Protein AF-A0AA47MKC4-F1 (afdb_monomer_lite)

pLDDT: mean 71.16, std 22.84, range [37.41, 98.5]

Sequence (228 aa):
MADSSEKDEVTQVTEEVEEVTEEEMVTEGPEKNVVTSSVQSTGTEMENAKQASKLKKARTAKLSQLTKRKNVMIQLMEDVSGFHEVRDNLHTYKDLLERFKDIHRNYQELLTEEERKQDDSEWFEPKINEINTFLSSVSTWISGASRAGKPQEEEEISPKDSASQADPLTEFPRTGASAGGATFLCAARLNRAPSASPVLFFLSFFWYFVVVACRSVNMRGRAAGVGQ

Secondary structure (DSSP, 8-state):
------------------------------------STTTHHHHHHHHHHHHHHHHHHHHHHHHHHHHHHHHHHHHTTSGGGHHHHHHHHHHHHHHHHHHHHHHHHHHTTS-HHHHHHHIIIIIHHHHHHHHHHHHHHHHHHHHHHHHTS--------------------------------------------------SSSHHHHHHHHHHHHHSSSS--------

Radius of gyration: 38.62 Å; chains: 1; bounding box: 95×76×121 Å

Structure (mmCIF, N/CA/C/O backbone):
data_AF-A0AA47MKC4-F1
#
_entry.id   AF-A0AA47MKC4-F1
#
loop_
_atom_site.group_PDB
_atom_site.id
_atom_site.type_symbol
_atom_site.label_atom_id
_atom_site.label_alt_id
_atom_site.label_comp_id
_atom_site.label_asym_id
_atom_site.label_entity_id
_atom_site.label_seq_id
_atom_site.pdbx_PDB_ins_code
_atom_site.Cartn_x
_atom_site.Cartn_y
_atom_site.Cartn_z
_atom_site.occupancy
_atom_site.B_iso_or_equiv
_atom_site.auth_seq_id
_atom_site.auth_comp_id
_atom_site.auth_asym_id
_atom_site.auth_atom_id
_atom_site.pdbx_PDB_model_num
ATOM 1 N N . MET A 1 1 ? -7.716 58.612 -17.792 1.00 38.59 1 MET A N 1
ATOM 2 C CA . MET A 1 1 ? -9.029 57.977 -18.036 1.00 38.59 1 MET A CA 1
ATOM 3 C C . MET A 1 1 ? -9.039 56.747 -17.147 1.00 38.59 1 MET A C 1
ATOM 5 O O . MET A 1 1 ? -8.302 55.826 -17.449 1.00 38.59 1 MET A O 1
ATOM 9 N N . ALA A 1 2 ? -9.398 56.953 -15.878 1.00 45.28 2 ALA A N 1
ATOM 10 C CA . ALA A 1 2 ? -10.719 56.645 -15.301 1.00 45.28 2 ALA A CA 1
ATOM 11 C C . ALA A 1 2 ? -10.770 55.157 -14.903 1.00 45.28 2 ALA A C 1
ATOM 13 O O . ALA A 1 2 ? -10.347 54.328 -15.693 1.00 45.28 2 ALA A O 1
ATOM 14 N N . ASP A 1 3 ? -11.260 54.715 -13.755 1.00 45.69 3 ASP A N 1
ATOM 15 C CA . ASP A 1 3 ? -11.829 55.316 -12.545 1.00 45.69 3 ASP A CA 1
ATOM 16 C C . ASP A 1 3 ? -12.264 54.105 -11.685 1.00 45.69 3 ASP A C 1
ATOM 18 O O . ASP A 1 3 ? -12.737 53.138 -12.278 1.00 45.69 3 ASP A O 1
ATOM 22 N N . SER A 1 4 ? -12.154 54.198 -10.349 1.00 55.53 4 SER A N 1
ATOM 23 C CA . SER A 1 4 ? -13.022 53.517 -9.356 1.00 55.53 4 SER A CA 1
ATOM 24 C C . SER A 1 4 ? -13.054 51.969 -9.310 1.00 55.53 4 SER A C 1
ATOM 26 O O . SER A 1 4 ? -12.795 51.285 -10.286 1.00 55.53 4 SER A O 1
ATOM 28 N N . SER A 1 5 ? -13.407 51.254 -8.240 1.00 57.50 5 SER A N 1
ATOM 29 C CA . SER A 1 5 ? -13.836 51.479 -6.847 1.00 57.50 5 SER A CA 1
ATOM 30 C C . SER A 1 5 ? -14.038 50.037 -6.311 1.00 57.50 5 SER A C 1
ATOM 32 O O . SER A 1 5 ? -14.536 49.180 -7.038 1.00 57.50 5 SER A O 1
ATOM 34 N N . GLU A 1 6 ? -13.360 49.617 -5.241 1.00 59.91 6 GLU A N 1
ATOM 35 C CA . GLU A 1 6 ? -13.907 49.501 -3.875 1.00 59.91 6 GLU A CA 1
ATOM 36 C C . GLU A 1 6 ? -15.276 48.810 -3.796 1.00 59.91 6 GLU A C 1
ATOM 38 O O . GLU A 1 6 ? -16.261 49.409 -4.208 1.00 59.91 6 GLU A O 1
ATOM 43 N N . LYS A 1 7 ? -15.330 47.595 -3.216 1.00 57.56 7 LYS A N 1
ATOM 44 C CA . LYS A 1 7 ? -16.413 47.135 -2.323 1.00 57.56 7 LYS A CA 1
ATOM 45 C C . LYS A 1 7 ? -15.905 46.045 -1.379 1.00 57.56 7 LYS A C 1
ATOM 47 O O . LYS A 1 7 ? -15.678 44.907 -1.786 1.00 57.56 7 LYS A O 1
ATOM 52 N N . ASP A 1 8 ? -15.760 46.438 -0.122 1.00 54.53 8 ASP A N 1
ATOM 53 C CA . ASP A 1 8 ? -15.853 45.579 1.050 1.00 54.53 8 ASP A CA 1
ATOM 54 C C . ASP A 1 8 ? -17.263 44.975 1.158 1.00 54.53 8 ASP A C 1
ATOM 56 O O . ASP A 1 8 ? -18.251 45.667 0.912 1.00 54.53 8 ASP A O 1
ATOM 60 N N . GLU A 1 9 ? -17.373 43.726 1.613 1.00 63.47 9 GLU A N 1
ATOM 61 C CA . GLU A 1 9 ? -18.563 43.291 2.347 1.00 63.47 9 GLU A CA 1
ATOM 62 C C . GLU A 1 9 ? -18.157 42.348 3.482 1.00 63.47 9 GLU A C 1
ATOM 64 O O . GLU A 1 9 ? -17.839 41.173 3.308 1.00 63.47 9 GLU A O 1
ATOM 69 N N . VAL A 1 10 ? -18.128 42.946 4.670 1.00 47.81 10 VAL A N 1
ATOM 70 C CA . VAL A 1 10 ? -18.168 42.293 5.971 1.00 47.81 10 VAL A CA 1
ATOM 71 C C . VAL A 1 10 ? -19.604 41.838 6.207 1.00 47.81 10 VAL A C 1
ATOM 73 O O . VAL A 1 10 ? -20.520 42.655 6.163 1.00 47.81 10 VAL A O 1
ATOM 76 N N . THR A 1 11 ? -19.804 40.572 6.562 1.00 53.38 11 THR A N 1
ATOM 77 C CA . THR A 1 11 ? -21.024 40.154 7.261 1.00 53.38 11 THR A CA 1
ATOM 78 C C . THR A 1 11 ? -20.625 39.470 8.560 1.00 53.38 11 THR A C 1
ATOM 80 O O . THR A 1 11 ? -20.263 38.297 8.598 1.00 53.38 11 THR A O 1
ATOM 83 N N . GLN A 1 12 ? -20.652 40.260 9.631 1.00 43.88 12 GLN A N 1
ATOM 84 C CA . GLN A 1 12 ? -20.826 39.773 10.992 1.00 43.88 12 GLN A CA 1
ATOM 85 C C . GLN A 1 12 ? -22.319 39.502 11.201 1.00 43.88 12 GLN A C 1
ATOM 87 O O . GLN A 1 12 ? -23.144 40.342 10.847 1.00 43.88 12 GLN A O 1
ATOM 92 N N . VAL A 1 13 ? -22.655 38.365 11.808 1.00 56.09 13 VAL A N 1
ATOM 93 C CA . VAL A 1 13 ? -23.937 38.175 12.495 1.00 56.09 13 VAL A CA 1
ATOM 94 C C . VAL A 1 13 ? -23.624 37.706 13.912 1.00 56.09 13 VAL A C 1
ATOM 96 O O . VAL A 1 13 ? -23.183 36.580 14.137 1.00 56.09 13 VAL A O 1
ATOM 99 N N . THR A 1 14 ? -23.784 38.653 14.828 1.00 47.50 14 THR A N 1
ATOM 100 C CA . THR A 1 14 ? -24.019 38.534 16.273 1.00 47.50 14 THR A CA 1
ATOM 101 C C . THR A 1 14 ? -25.390 37.884 16.509 1.00 47.50 14 THR A C 1
ATOM 103 O O . THR A 1 14 ? -26.320 38.150 15.757 1.00 47.50 14 THR A O 1
ATOM 106 N N . GLU A 1 15 ? -25.476 36.881 17.386 1.00 52.28 15 GLU A N 1
ATOM 107 C CA . GLU A 1 15 ? -25.983 36.985 18.772 1.00 52.28 15 GLU A CA 1
ATOM 108 C C . GLU A 1 15 ? -27.462 36.578 18.836 1.00 52.28 15 GLU A C 1
ATOM 110 O O . GLU A 1 15 ? -28.286 37.173 18.160 1.00 52.28 15 GLU A O 1
ATOM 115 N N . GLU A 1 16 ? -27.782 35.542 19.618 1.00 57.94 16 GLU A N 1
ATOM 116 C CA . GLU A 1 16 ? -28.870 35.618 20.596 1.00 57.94 16 GLU A CA 1
ATOM 117 C C . GLU A 1 16 ? -28.786 34.465 21.605 1.00 57.94 16 GLU A C 1
ATOM 119 O O . GLU A 1 16 ? -28.595 33.291 21.282 1.00 57.94 16 GLU A O 1
ATOM 124 N N . VAL A 1 17 ? -28.848 34.900 22.856 1.00 51.62 17 VAL A N 1
ATOM 125 C CA . VAL A 1 17 ? -28.927 34.168 24.111 1.00 51.62 17 VAL A CA 1
ATOM 126 C C . VAL A 1 17 ? -30.381 33.753 24.310 1.00 51.62 17 VAL A C 1
ATOM 128 O O . VAL A 1 17 ? -31.261 34.596 24.173 1.00 51.62 17 VAL A O 1
ATOM 131 N N . GLU A 1 18 ? -30.641 32.517 24.737 1.00 60.41 18 GLU A N 1
ATOM 132 C CA . GLU A 1 18 ? -31.832 32.264 25.548 1.00 60.41 18 GLU A CA 1
ATOM 133 C C . GLU A 1 18 ? -31.495 31.313 26.699 1.00 60.41 18 GLU A C 1
ATOM 135 O O . GLU A 1 18 ? -31.171 30.135 26.537 1.00 60.41 18 GLU A O 1
ATOM 140 N N . GLU A 1 19 ? -31.503 31.925 27.875 1.00 46.75 19 GLU A N 1
ATOM 141 C CA . GLU A 1 19 ? -31.470 31.366 29.212 1.00 46.75 19 GLU A CA 1
ATOM 142 C C . GLU A 1 19 ? -32.926 31.139 29.637 1.00 46.75 19 GLU A C 1
ATOM 144 O O . GLU A 1 19 ? -33.720 32.077 29.604 1.00 46.75 19 GLU A O 1
ATOM 149 N N . VAL A 1 20 ? -33.283 29.918 30.048 1.00 54.41 20 VAL A N 1
ATOM 150 C CA . VAL A 1 20 ? -34.511 29.666 30.816 1.00 54.41 20 VAL A CA 1
ATOM 151 C C . VAL A 1 20 ? -34.193 28.725 31.975 1.00 54.41 20 VAL A C 1
ATOM 153 O O . VAL A 1 20 ? -33.630 27.643 31.803 1.00 54.41 20 VAL A O 1
ATOM 156 N N . THR A 1 21 ? -34.552 29.209 33.155 1.00 49.56 21 THR A N 1
ATOM 157 C CA . THR A 1 21 ? -34.359 28.692 34.507 1.00 49.56 21 THR A CA 1
ATOM 158 C C . THR A 1 21 ? -35.539 27.842 35.024 1.00 49.56 21 THR A C 1
ATOM 160 O O . THR A 1 21 ? -36.668 28.000 34.571 1.00 49.56 21 THR A O 1
ATOM 163 N N . GLU A 1 22 ? -35.220 27.007 36.034 1.00 48.28 22 GLU A N 1
ATOM 164 C CA . GLU A 1 22 ? -36.019 26.587 37.223 1.00 48.28 22 GLU A CA 1
ATOM 165 C C . GLU A 1 22 ? -37.176 25.559 37.076 1.00 48.28 22 GLU A C 1
ATOM 167 O O . GLU A 1 22 ? -38.060 25.682 36.240 1.00 48.28 22 GLU A O 1
ATOM 172 N N . GLU A 1 23 ? -37.076 24.382 37.722 1.00 48.16 23 GLU A N 1
ATOM 173 C CA . GLU A 1 23 ? -37.535 23.960 39.085 1.00 48.16 23 GLU A CA 1
ATOM 174 C C . GLU A 1 23 ? -38.713 22.958 38.986 1.00 48.16 23 GLU A C 1
ATOM 176 O O . GLU A 1 23 ? -39.735 23.214 38.364 1.00 48.16 23 GLU A O 1
ATOM 181 N N . GLU A 1 24 ? -38.469 21.675 39.269 1.00 50.94 24 GLU A N 1
ATOM 182 C CA . GLU A 1 24 ? -38.739 20.939 40.525 1.00 50.94 24 GLU A CA 1
ATOM 183 C C . GLU A 1 24 ? -40.143 20.292 40.572 1.00 50.94 24 GLU A C 1
ATOM 185 O O . GLU A 1 24 ? -41.156 20.975 40.656 1.00 50.94 24 GLU A O 1
ATOM 190 N N . MET A 1 25 ? -40.208 18.950 40.599 1.00 45.53 25 MET A N 1
ATOM 191 C CA . MET A 1 25 ? -41.098 18.238 41.532 1.00 45.53 25 MET A CA 1
ATOM 192 C C . MET A 1 25 ? -40.735 16.749 41.657 1.00 45.53 25 MET A C 1
ATOM 194 O O . MET A 1 25 ? -40.751 15.981 40.696 1.00 45.53 25 MET A O 1
ATOM 198 N N . VAL A 1 26 ? -40.426 16.364 42.893 1.00 50.31 26 VAL A N 1
ATOM 199 C CA . VAL A 1 26 ? -40.198 15.010 43.411 1.00 50.31 26 VAL A CA 1
ATOM 200 C C . VAL A 1 26 ? -41.482 14.174 43.380 1.00 50.31 26 VAL A C 1
ATOM 202 O O . VAL A 1 26 ? -42.522 14.652 43.820 1.00 50.31 26 VAL A O 1
ATOM 205 N N . THR A 1 27 ? -41.390 12.888 43.018 1.00 53.69 27 THR A N 1
ATOM 206 C CA . THR A 1 27 ? -42.163 11.830 43.702 1.00 53.69 27 THR A CA 1
ATOM 207 C C . THR A 1 27 ? -41.309 10.568 43.859 1.00 53.69 27 THR A C 1
ATOM 209 O O . THR A 1 27 ? -40.882 9.952 42.886 1.00 53.69 27 THR A O 1
ATOM 212 N N . GLU A 1 28 ? -41.030 10.204 45.112 1.00 49.34 28 GLU A N 1
ATOM 213 C CA . GLU A 1 28 ? -40.501 8.896 45.496 1.00 49.34 28 GLU A CA 1
ATOM 214 C C . GLU A 1 28 ? -41.617 7.840 45.474 1.00 49.34 28 GLU A C 1
ATOM 216 O O . GLU A 1 28 ? -42.741 8.101 45.904 1.00 49.34 28 GLU A O 1
ATOM 221 N N . GLY A 1 29 ? -41.294 6.616 45.054 1.00 40.06 29 GLY A N 1
ATOM 222 C CA . GLY A 1 29 ? -42.130 5.442 45.308 1.00 40.06 29 GLY A CA 1
ATOM 223 C C . GLY A 1 29 ? -41.660 4.202 44.540 1.00 40.06 29 GLY A C 1
ATOM 224 O O . GLY A 1 29 ? -41.239 4.336 43.396 1.00 40.06 29 GLY A O 1
ATOM 225 N N . PRO A 1 30 ? -41.645 3.003 45.149 1.00 56.44 30 PRO A N 1
ATOM 226 C CA . PRO A 1 30 ? -40.471 2.150 45.050 1.00 56.44 30 PRO A CA 1
ATOM 227 C C . PRO A 1 30 ? -40.634 0.931 44.132 1.00 56.44 30 PRO A C 1
ATOM 229 O O . PRO A 1 30 ? -41.728 0.453 43.841 1.00 56.44 30 PRO A O 1
ATOM 232 N N . GLU A 1 31 ? -39.468 0.327 43.899 1.00 47.31 31 GLU A N 1
ATOM 233 C CA . GLU A 1 31 ? -39.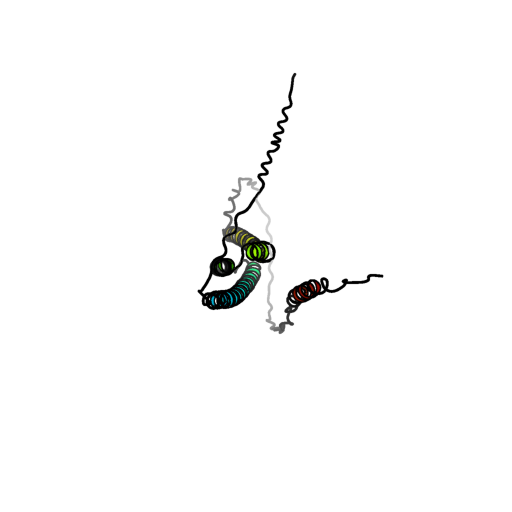239 -1.115 43.971 1.00 47.31 31 GLU A CA 1
ATOM 234 C C . GLU A 1 31 ? -39.194 -1.919 42.650 1.00 47.31 31 GLU A C 1
ATOM 236 O O . GLU A 1 31 ? -40.135 -1.978 41.865 1.00 47.31 31 GLU A O 1
ATOM 241 N N . LYS A 1 32 ? -38.088 -2.685 42.559 1.00 51.25 32 LYS A N 1
ATOM 242 C CA . LYS A 1 32 ? -37.834 -3.951 41.835 1.00 51.25 32 LYS A CA 1
ATOM 243 C C . LYS A 1 32 ? -37.778 -3.936 40.296 1.00 51.25 32 LYS A C 1
ATOM 245 O O . LYS A 1 32 ? -38.704 -4.370 39.624 1.00 51.25 32 LYS A O 1
ATOM 250 N N . ASN A 1 33 ? -36.570 -3.707 39.761 1.00 47.88 33 ASN A N 1
ATOM 251 C CA . ASN A 1 33 ? -35.928 -4.764 38.963 1.00 47.88 33 ASN A CA 1
ATOM 252 C C . ASN A 1 33 ? -34.391 -4.666 38.972 1.00 47.88 33 ASN A C 1
ATOM 254 O O . ASN A 1 33 ? -33.776 -3.799 38.356 1.00 47.88 33 ASN A O 1
ATOM 258 N N . VAL A 1 34 ? -33.789 -5.580 39.726 1.00 48.38 34 VAL A N 1
ATOM 259 C CA . VAL A 1 34 ? -32.354 -5.834 39.845 1.00 48.38 34 VAL A CA 1
ATOM 260 C C . VAL A 1 34 ? -31.953 -6.766 38.701 1.00 48.38 34 VAL A C 1
ATOM 262 O O . VAL A 1 34 ? -32.512 -7.850 38.606 1.00 48.38 34 VAL A O 1
ATOM 265 N N . VAL A 1 35 ? -30.941 -6.357 37.918 1.00 51.41 35 VAL A N 1
ATOM 266 C CA . VAL A 1 35 ? -30.025 -7.212 37.123 1.00 51.41 35 VAL A CA 1
ATOM 267 C C . VAL A 1 35 ? -30.726 -7.946 35.961 1.00 51.41 35 VAL A C 1
ATOM 269 O O . VAL A 1 35 ? -31.570 -8.807 36.142 1.00 51.41 35 VAL A O 1
ATOM 272 N N . THR A 1 36 ? -30.429 -7.682 34.686 1.00 47.81 36 THR A N 1
ATOM 273 C CA . THR A 1 36 ? -29.213 -8.167 34.014 1.00 47.81 36 THR A CA 1
ATOM 274 C C . THR A 1 36 ? -29.106 -7.518 32.614 1.00 47.81 36 THR A C 1
ATOM 276 O O . THR A 1 36 ? -29.762 -7.965 31.682 1.00 47.81 36 THR A O 1
ATOM 279 N N . SER A 1 37 ? -28.293 -6.476 32.413 1.00 49.41 37 SER A N 1
ATOM 280 C CA . SER A 1 37 ? -27.872 -6.051 31.050 1.00 49.41 37 SER A CA 1
ATOM 281 C C . SER A 1 37 ? -26.360 -5.819 30.917 1.00 49.41 37 SER A C 1
ATOM 283 O O . SER A 1 37 ? -25.836 -5.672 29.818 1.00 49.41 37 SER A O 1
ATOM 285 N N . SER A 1 38 ? -25.627 -5.886 32.030 1.00 49.44 38 SER A N 1
ATOM 286 C CA . SER A 1 38 ? -24.207 -5.514 32.118 1.00 49.44 38 SER A CA 1
ATOM 287 C C . SER A 1 38 ? -23.224 -6.563 31.550 1.00 49.44 38 SER A C 1
ATOM 289 O O . SER A 1 38 ? -22.034 -6.302 31.422 1.00 49.44 38 SER A O 1
ATOM 291 N N . VAL A 1 39 ? -23.692 -7.758 31.160 1.00 51.31 39 VAL A N 1
ATOM 292 C CA . VAL A 1 39 ? -22.802 -8.875 30.758 1.00 51.31 39 VAL A CA 1
ATOM 293 C C . VAL A 1 39 ? -22.634 -9.013 29.233 1.00 51.31 39 VAL A C 1
ATOM 295 O O . VAL A 1 39 ? -21.692 -9.657 28.784 1.00 51.31 39 VAL A O 1
ATOM 298 N N . GLN A 1 40 ? -23.481 -8.381 28.410 1.00 49.19 40 GLN A N 1
ATOM 299 C CA . GLN A 1 40 ? -23.384 -8.494 26.941 1.00 49.19 40 GLN A CA 1
ATOM 300 C C . GLN A 1 40 ? -22.502 -7.419 26.277 1.00 49.19 40 GLN A C 1
ATOM 302 O O . GLN A 1 40 ? -21.905 -7.705 25.243 1.00 49.19 40 GLN A O 1
ATOM 307 N N . SER A 1 41 ? -22.347 -6.231 26.876 1.00 54.78 41 SER A N 1
ATOM 308 C CA . SER A 1 41 ? -21.594 -5.113 26.269 1.00 54.78 41 SER A CA 1
ATOM 309 C C . SER A 1 41 ? -20.076 -5.341 26.223 1.00 54.78 41 SER A C 1
ATOM 311 O O . SER A 1 41 ? -19.397 -4.917 25.293 1.00 54.78 41 SER A O 1
ATOM 313 N N . THR A 1 42 ? -19.517 -6.055 27.203 1.00 58.72 42 THR A N 1
ATOM 314 C CA . THR A 1 42 ? -18.058 -6.246 27.317 1.00 58.72 42 THR A CA 1
ATOM 315 C C . THR A 1 42 ? -17.524 -7.346 26.395 1.00 58.72 42 THR A C 1
ATOM 317 O O . THR A 1 42 ? -16.358 -7.323 25.993 1.00 58.72 42 THR A O 1
ATOM 320 N N . GLY A 1 43 ? -18.375 -8.308 26.017 1.00 66.88 43 GLY A N 1
ATOM 321 C CA . GLY A 1 43 ? -18.009 -9.393 25.104 1.00 66.88 43 GLY A CA 1
ATOM 322 C C . GLY A 1 43 ? -17.768 -8.906 23.675 1.00 66.88 43 GLY A C 1
ATOM 323 O O . GLY A 1 43 ? -16.829 -9.359 23.020 1.00 66.88 43 GLY A O 1
ATOM 324 N N . THR A 1 44 ? -18.574 -7.949 23.213 1.00 80.44 44 THR A N 1
ATOM 325 C CA . THR A 1 44 ? -18.480 -7.372 21.865 1.00 80.44 44 THR A CA 1
ATOM 326 C C . THR A 1 44 ? -17.282 -6.441 21.722 1.00 80.44 44 THR A C 1
ATOM 328 O O . THR A 1 44 ? -16.556 -6.529 20.737 1.00 80.44 44 THR A O 1
ATOM 331 N N . GLU A 1 45 ? -17.003 -5.608 22.725 1.00 85.38 45 GLU A N 1
ATOM 332 C CA . GLU A 1 45 ? -15.854 -4.692 22.706 1.00 85.38 45 GLU A CA 1
ATOM 333 C C . GLU A 1 45 ? -14.517 -5.442 22.690 1.00 85.38 45 GLU A C 1
ATOM 335 O O . GLU A 1 45 ? -13.630 -5.133 21.891 1.00 85.38 45 GLU A O 1
ATOM 340 N N . MET A 1 46 ? -14.378 -6.480 23.522 1.00 88.50 46 MET A N 1
ATOM 341 C CA . MET A 1 46 ? -13.159 -7.288 23.546 1.00 88.50 46 MET A CA 1
ATOM 342 C C . MET A 1 46 ? -12.939 -8.034 22.220 1.00 88.50 46 MET A C 1
ATOM 344 O O . MET A 1 46 ? -11.792 -8.181 21.786 1.00 88.50 46 MET A O 1
ATOM 348 N N . GLU A 1 47 ? -13.999 -8.519 21.568 1.00 92.56 47 GLU A N 1
ATOM 349 C CA . GLU A 1 47 ? -13.869 -9.176 20.263 1.00 92.56 47 GLU A CA 1
ATOM 350 C C . GLU A 1 47 ? -13.534 -8.174 19.151 1.00 92.56 47 GLU A C 1
ATOM 352 O O . GLU A 1 47 ? -12.618 -8.430 18.364 1.00 92.56 47 GLU A O 1
ATOM 357 N N . ASN A 1 48 ? -14.160 -6.994 19.152 1.00 91.56 48 ASN A N 1
ATOM 358 C CA . ASN A 1 48 ? -13.843 -5.913 18.217 1.00 91.56 48 ASN A CA 1
ATOM 359 C C . ASN A 1 48 ? -12.376 -5.480 18.340 1.00 91.56 48 ASN A C 1
ATOM 361 O O . ASN A 1 48 ? -11.672 -5.393 17.335 1.00 91.56 48 ASN A O 1
ATOM 365 N N . ALA A 1 49 ? -11.861 -5.324 19.563 1.00 93.00 49 ALA A N 1
ATOM 366 C CA . ALA A 1 49 ? -10.456 -4.996 19.800 1.00 93.00 49 ALA A CA 1
ATOM 367 C C . ALA A 1 49 ? -9.499 -6.087 19.277 1.00 93.00 49 ALA A C 1
ATOM 369 O O . ALA A 1 49 ? -8.457 -5.797 18.673 1.00 93.00 49 ALA A O 1
ATOM 370 N N . LYS A 1 50 ? -9.850 -7.370 19.453 1.00 95.38 50 LYS A N 1
ATOM 371 C CA . LYS A 1 50 ? -9.079 -8.490 18.883 1.00 95.38 50 LYS A CA 1
ATOM 372 C C . LYS A 1 50 ? -9.108 -8.465 17.358 1.00 95.38 50 LYS A C 1
ATOM 374 O O . LYS A 1 50 ? -8.067 -8.686 16.732 1.00 95.38 50 LYS A O 1
ATOM 379 N N . GLN A 1 51 ? -10.266 -8.209 16.755 1.00 96.62 51 GLN A N 1
ATOM 380 C CA . GLN A 1 51 ? -10.415 -8.117 15.306 1.00 96.62 51 GLN A CA 1
ATOM 381 C C . GLN A 1 51 ? -9.632 -6.927 14.738 1.00 96.62 51 GLN A C 1
ATOM 383 O O . GLN A 1 51 ? -8.871 -7.110 13.785 1.00 96.62 51 GLN A O 1
ATOM 388 N N . ALA A 1 52 ? -9.697 -5.759 15.378 1.00 96.19 52 ALA A N 1
ATOM 389 C CA . ALA A 1 52 ? -8.911 -4.582 15.021 1.00 96.19 52 ALA A CA 1
ATOM 390 C C . ALA A 1 52 ? -7.403 -4.879 15.074 1.00 96.19 52 ALA A C 1
ATOM 392 O O . ALA A 1 52 ? -6.672 -4.588 14.127 1.00 96.19 52 ALA A O 1
ATOM 393 N N . SER A 1 53 ? -6.927 -5.566 16.120 1.00 96.88 53 SER A N 1
ATOM 394 C CA . SER A 1 53 ? -5.525 -6.001 16.218 1.00 96.88 53 SER A CA 1
ATOM 395 C C . SER A 1 53 ? -5.116 -6.943 15.075 1.00 96.88 53 SER A C 1
ATOM 397 O O . SER A 1 53 ? -4.038 -6.788 14.489 1.00 96.88 53 SER A O 1
ATOM 399 N N . LYS A 1 54 ? -5.973 -7.910 14.717 1.00 98.12 54 LYS A N 1
ATOM 400 C CA . LYS A 1 54 ? -5.738 -8.825 13.585 1.00 98.12 54 LYS A CA 1
ATOM 401 C C . LYS A 1 54 ? -5.661 -8.058 12.261 1.00 98.12 54 LYS A C 1
ATOM 403 O O . LYS A 1 54 ? -4.711 -8.264 11.503 1.00 98.12 54 LYS A O 1
ATOM 408 N N . LEU A 1 55 ? -6.604 -7.151 12.004 1.00 98.00 55 LEU A N 1
ATOM 409 C CA . LEU A 1 55 ? -6.637 -6.341 10.784 1.00 98.00 55 LEU A CA 1
ATOM 410 C C . LEU A 1 55 ? -5.439 -5.394 10.696 1.00 98.00 55 LEU A C 1
ATOM 412 O O . LEU A 1 55 ? -4.801 -5.327 9.648 1.00 98.00 55 LEU A O 1
ATOM 416 N N . LYS A 1 56 ? -5.032 -4.763 11.802 1.00 97.44 56 LYS A N 1
ATOM 417 C CA . LYS A 1 56 ? -3.818 -3.933 11.860 1.00 97.44 56 LYS A CA 1
ATOM 418 C C . LYS A 1 56 ? -2.564 -4.724 11.483 1.00 97.44 56 LYS A C 1
ATOM 420 O O . LYS A 1 56 ? -1.741 -4.254 10.697 1.00 97.44 56 LYS A O 1
ATOM 425 N N . LYS A 1 57 ? -2.422 -5.955 11.988 1.00 98.31 57 LYS A N 1
ATOM 426 C CA . LYS A 1 57 ? -1.315 -6.853 11.608 1.00 98.31 57 LYS A CA 1
ATOM 427 C C . LYS A 1 57 ? -1.376 -7.225 10.127 1.00 98.31 57 LYS A C 1
ATOM 429 O O . LYS A 1 57 ? -0.354 -7.155 9.444 1.00 98.31 57 LYS A O 1
ATOM 434 N N . ALA A 1 58 ? -2.557 -7.579 9.620 1.00 98.31 58 ALA A N 1
ATOM 435 C CA . ALA A 1 58 ? -2.758 -7.907 8.210 1.00 98.31 58 ALA A CA 1
ATOM 436 C C . ALA A 1 58 ? -2.431 -6.716 7.291 1.00 98.31 58 ALA A C 1
ATOM 438 O O . ALA A 1 58 ? -1.755 -6.893 6.275 1.00 98.31 58 ALA A O 1
ATOM 439 N N . ARG A 1 59 ? -2.828 -5.501 7.686 1.00 98.31 59 ARG A N 1
ATOM 440 C CA . ARG A 1 59 ? -2.533 -4.237 7.001 1.00 98.31 59 ARG A CA 1
ATOM 441 C C . ARG A 1 59 ? -1.030 -4.020 6.877 1.00 98.31 59 ARG A C 1
ATOM 443 O O . ARG A 1 59 ? -0.521 -3.838 5.773 1.00 98.31 59 ARG A O 1
ATOM 450 N N . THR A 1 60 ? -0.302 -4.120 7.986 1.00 97.94 60 THR A N 1
ATOM 451 C CA . THR A 1 60 ? 1.163 -3.979 8.005 1.00 97.94 60 THR A CA 1
ATOM 452 C C . THR A 1 60 ? 1.857 -5.070 7.187 1.00 97.94 60 THR A C 1
ATOM 454 O O . THR A 1 60 ? 2.803 -4.792 6.448 1.00 97.94 60 THR A O 1
ATOM 457 N N . ALA A 1 61 ? 1.372 -6.313 7.249 1.00 98.31 61 ALA A N 1
ATOM 458 C CA . ALA A 1 61 ? 1.898 -7.399 6.426 1.00 98.31 61 ALA A CA 1
ATOM 459 C C . ALA A 1 61 ? 1.687 -7.130 4.926 1.00 98.31 61 ALA A C 1
ATOM 461 O O . ALA A 1 61 ? 2.587 -7.368 4.119 1.00 98.31 61 ALA A O 1
ATOM 462 N N . LYS A 1 62 ? 0.523 -6.592 4.546 1.00 98.06 62 LYS A N 1
ATOM 463 C CA . LYS A 1 62 ? 0.225 -6.216 3.162 1.00 98.06 62 LYS A CA 1
ATOM 464 C C . LYS A 1 62 ? 1.097 -5.049 2.692 1.00 98.06 62 LYS A C 1
ATOM 466 O O . LYS A 1 62 ? 1.651 -5.122 1.598 1.00 98.06 62 LYS A O 1
ATOM 471 N N . LEU A 1 63 ? 1.318 -4.048 3.543 1.00 98.19 63 LEU A N 1
ATOM 472 C CA . LEU A 1 63 ? 2.267 -2.966 3.276 1.00 98.19 63 LEU A CA 1
ATOM 473 C C . LEU A 1 63 ? 3.687 -3.502 3.033 1.00 98.19 63 LEU A C 1
ATOM 475 O O . LEU A 1 63 ? 4.350 -3.082 2.092 1.00 98.19 63 LEU A O 1
ATOM 479 N N . SER A 1 64 ? 4.141 -4.493 3.807 1.00 98.25 64 SER A N 1
ATOM 480 C CA . SER A 1 64 ? 5.435 -5.147 3.561 1.00 98.25 64 SER A CA 1
ATOM 481 C C . SER A 1 64 ? 5.503 -5.815 2.179 1.00 98.25 64 SER A C 1
ATOM 483 O O . SER A 1 64 ? 6.530 -5.730 1.504 1.00 98.25 64 SER A O 1
ATOM 485 N N . GLN A 1 65 ? 4.415 -6.451 1.726 1.00 98.31 65 GLN A N 1
ATOM 486 C CA . GLN A 1 65 ? 4.339 -7.032 0.378 1.00 98.31 65 GLN A CA 1
ATOM 487 C C . GLN A 1 65 ? 4.447 -5.953 -0.707 1.00 98.31 65 GLN A C 1
ATOM 489 O O . GLN A 1 65 ? 5.195 -6.144 -1.668 1.00 98.31 65 GLN A O 1
ATOM 494 N N . LEU A 1 66 ? 3.768 -4.815 -0.523 1.00 98.44 66 LEU A N 1
ATOM 495 C CA . LEU A 1 66 ? 3.896 -3.653 -1.405 1.00 98.44 66 LEU A CA 1
ATOM 496 C C . LEU A 1 66 ? 5.343 -3.160 -1.449 1.00 98.44 66 LEU A C 1
ATOM 498 O O . LEU A 1 66 ? 5.910 -3.055 -2.530 1.00 98.44 66 LEU A O 1
ATOM 502 N N . THR A 1 67 ? 5.990 -2.942 -0.304 1.00 98.00 67 THR A N 1
ATOM 503 C CA . THR A 1 67 ? 7.386 -2.479 -0.262 1.00 98.00 67 THR A CA 1
ATOM 504 C C . THR A 1 67 ? 8.334 -3.430 -0.991 1.00 98.00 67 THR A C 1
ATOM 506 O O . THR A 1 67 ? 9.166 -2.988 -1.780 1.00 98.00 67 THR A O 1
ATOM 509 N N . LYS A 1 68 ? 8.189 -4.746 -0.793 1.00 98.38 68 LYS A N 1
ATOM 510 C CA . LYS A 1 68 ? 9.004 -5.743 -1.507 1.00 98.38 68 LYS A CA 1
ATOM 511 C C . LYS A 1 68 ? 8.817 -5.639 -3.018 1.00 98.38 68 LYS A C 1
ATOM 513 O O . LYS A 1 68 ? 9.798 -5.618 -3.753 1.00 98.38 68 LYS A O 1
ATOM 518 N N . ARG A 1 69 ? 7.567 -5.542 -3.478 1.00 97.56 69 ARG A N 1
ATOM 519 C CA . ARG A 1 69 ? 7.253 -5.439 -4.907 1.00 97.56 69 ARG A CA 1
ATOM 520 C C . ARG A 1 69 ? 7.734 -4.116 -5.510 1.00 97.56 69 ARG A C 1
ATOM 522 O O . ARG A 1 69 ? 8.286 -4.132 -6.604 1.00 97.56 69 ARG A O 1
ATOM 529 N N . LYS A 1 70 ? 7.606 -3.005 -4.776 1.00 97.75 70 LYS A N 1
ATOM 530 C CA . LYS A 1 70 ? 8.184 -1.701 -5.136 1.00 97.75 70 LYS A CA 1
ATOM 531 C C . LYS A 1 70 ? 9.683 -1.829 -5.399 1.00 97.75 70 LYS A C 1
ATOM 533 O O . LYS A 1 70 ? 10.148 -1.379 -6.436 1.00 97.75 70 LYS A O 1
ATOM 538 N N . ASN A 1 71 ? 10.420 -2.485 -4.505 1.00 97.31 71 ASN A N 1
ATOM 539 C CA . ASN A 1 71 ? 11.867 -2.644 -4.658 1.00 97.31 71 ASN A CA 1
ATOM 540 C C . ASN A 1 71 ? 12.242 -3.496 -5.879 1.00 97.31 71 ASN A C 1
ATOM 542 O O . ASN A 1 71 ? 13.186 -3.153 -6.578 1.00 97.31 71 ASN A O 1
ATOM 546 N N . VAL A 1 72 ? 11.484 -4.562 -6.165 1.00 96.19 72 VAL A N 1
ATOM 547 C CA . VAL A 1 72 ? 11.672 -5.362 -7.390 1.00 96.19 72 VAL A CA 1
ATOM 548 C C . VAL A 1 72 ? 11.490 -4.496 -8.635 1.00 96.19 72 VAL A C 1
ATOM 550 O O . VAL A 1 72 ? 12.321 -4.529 -9.532 1.00 96.19 72 VAL A O 1
ATOM 553 N N . MET A 1 73 ? 10.432 -3.686 -8.681 1.00 96.81 73 MET A N 1
ATOM 554 C CA . MET A 1 73 ? 10.194 -2.789 -9.812 1.00 96.81 73 MET A CA 1
ATOM 555 C C . MET A 1 73 ? 11.284 -1.727 -9.955 1.00 96.81 73 MET A C 1
ATOM 557 O O . MET A 1 73 ? 11.698 -1.467 -11.073 1.00 96.81 73 MET A O 1
ATOM 561 N N . ILE A 1 74 ? 11.768 -1.146 -8.852 1.00 96.19 74 ILE A N 1
ATOM 562 C CA . ILE A 1 74 ? 12.869 -0.170 -8.890 1.00 96.19 74 ILE A CA 1
ATOM 563 C C . ILE A 1 74 ? 14.108 -0.783 -9.549 1.00 96.19 74 ILE A C 1
ATOM 565 O O . ILE A 1 74 ? 14.679 -0.147 -10.423 1.00 96.19 74 ILE A O 1
ATOM 569 N N . GLN A 1 75 ? 14.469 -2.021 -9.194 1.00 95.12 75 GLN A N 1
ATOM 570 C CA . GLN A 1 75 ? 15.599 -2.727 -9.813 1.00 95.12 75 GLN A CA 1
ATOM 571 C C . GLN A 1 75 ? 15.368 -2.977 -11.307 1.00 95.12 75 GLN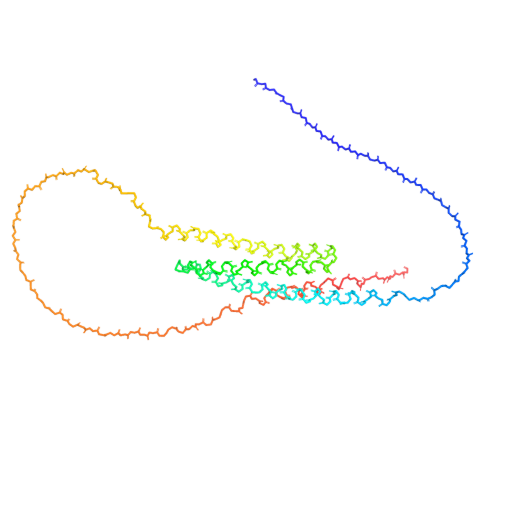 A C 1
ATOM 573 O O . GLN A 1 75 ? 16.253 -2.752 -12.119 1.00 95.12 75 GLN A O 1
ATOM 578 N N . LEU A 1 76 ? 14.161 -3.400 -11.689 1.00 94.25 76 LEU A N 1
ATOM 579 C CA . LEU A 1 76 ? 13.822 -3.629 -13.096 1.00 94.25 76 LEU A CA 1
ATOM 580 C C . LEU A 1 76 ? 13.773 -2.335 -13.923 1.00 94.25 76 LEU A C 1
ATOM 582 O O . LEU A 1 76 ? 13.927 -2.389 -15.134 1.00 94.25 76 LEU A O 1
ATOM 586 N N . MET A 1 77 ? 13.546 -1.184 -13.287 1.00 94.06 77 MET A N 1
ATOM 587 C CA . MET A 1 77 ? 13.539 0.123 -13.948 1.00 94.06 77 MET A CA 1
ATOM 588 C C . MET A 1 77 ? 14.949 0.665 -14.235 1.00 94.06 77 MET A C 1
ATOM 590 O O . MET A 1 77 ? 15.061 1.662 -14.952 1.00 94.06 77 MET A O 1
ATOM 594 N N . GLU A 1 78 ? 16.005 0.046 -13.692 1.00 91.69 78 GLU A N 1
ATOM 595 C CA . GLU A 1 78 ? 17.401 0.405 -13.986 1.00 91.69 78 GLU A CA 1
ATOM 596 C C . GLU A 1 78 ? 17.773 0.057 -15.438 1.00 91.69 78 GLU A C 1
ATOM 598 O O . GLU A 1 78 ? 18.466 0.834 -16.092 1.00 91.69 78 GLU A O 1
ATOM 603 N N . ASP A 1 79 ? 17.224 -1.043 -15.968 1.00 85.25 79 ASP A N 1
ATOM 604 C CA . ASP A 1 79 ? 17.463 -1.524 -17.328 1.00 85.25 79 ASP A CA 1
ATOM 605 C C . ASP A 1 79 ? 16.190 -1.453 -18.187 1.00 85.25 79 ASP A C 1
ATOM 607 O O . ASP A 1 79 ? 15.133 -1.980 -17.843 1.00 85.25 79 ASP A O 1
ATOM 611 N N . VAL A 1 80 ? 16.285 -0.864 -19.384 1.00 77.56 80 VAL A N 1
ATOM 612 C CA . VAL A 1 80 ? 15.130 -0.718 -20.300 1.00 77.56 80 VAL A CA 1
ATOM 613 C C . VAL A 1 80 ? 14.620 -2.074 -20.823 1.00 77.56 80 VAL A C 1
ATOM 615 O O . VAL A 1 80 ? 13.466 -2.191 -21.234 1.00 77.56 80 VAL A O 1
ATOM 618 N N . SER A 1 81 ? 15.447 -3.123 -20.769 1.00 79.31 81 SER A N 1
ATOM 619 C CA . SER A 1 81 ? 15.078 -4.487 -21.170 1.00 79.31 81 SER A CA 1
ATOM 620 C C . SER A 1 81 ? 13.988 -5.105 -20.288 1.00 79.31 81 SER A C 1
ATOM 622 O O . SER A 1 81 ? 13.253 -5.959 -20.774 1.00 79.31 81 SER A O 1
ATOM 624 N N . GLY A 1 82 ? 13.834 -4.643 -19.042 1.00 85.06 82 GLY A N 1
ATOM 625 C CA . GLY A 1 82 ? 12.825 -5.126 -18.094 1.00 85.06 82 GLY A CA 1
ATOM 626 C C . GLY A 1 82 ? 11.426 -4.527 -18.278 1.00 85.06 82 GLY A C 1
ATOM 627 O O . GLY A 1 82 ? 10.601 -4.604 -17.369 1.00 85.06 82 GLY A O 1
ATOM 628 N N . PHE A 1 83 ? 11.141 -3.864 -19.405 1.00 90.31 83 PHE A N 1
ATOM 629 C CA . PHE A 1 83 ? 9.892 -3.121 -19.615 1.00 90.31 83 PHE A CA 1
ATOM 630 C C . PHE A 1 83 ? 8.626 -3.961 -19.388 1.00 90.31 83 PHE A C 1
ATOM 632 O O . PHE A 1 83 ? 7.691 -3.517 -18.712 1.00 90.31 83 PHE A O 1
ATOM 639 N N . HIS A 1 84 ? 8.587 -5.173 -19.946 1.00 91.25 84 HIS A N 1
ATOM 640 C CA . HIS A 1 84 ? 7.430 -6.057 -19.821 1.00 91.25 84 HIS A CA 1
ATOM 641 C C . HIS A 1 84 ? 7.248 -6.522 -18.375 1.00 91.25 84 HIS A C 1
ATOM 643 O O . HIS A 1 84 ? 6.142 -6.461 -17.836 1.00 91.25 84 HIS A O 1
ATOM 649 N N . GLU A 1 85 ? 8.343 -6.878 -17.710 1.00 94.00 85 GLU A N 1
ATOM 650 C CA . GLU A 1 85 ? 8.362 -7.286 -16.315 1.00 94.00 85 GLU A CA 1
ATOM 651 C C . GLU A 1 85 ? 7.910 -6.147 -15.398 1.00 94.00 85 GLU A C 1
ATOM 653 O O . GLU A 1 85 ? 7.117 -6.383 -14.485 1.00 94.00 85 GLU A O 1
ATOM 658 N N . VAL A 1 86 ? 8.346 -4.903 -15.632 1.00 95.38 86 VAL A N 1
ATOM 659 C CA . VAL A 1 86 ? 7.884 -3.732 -14.865 1.00 95.38 86 VAL A CA 1
ATOM 660 C C . VAL A 1 86 ? 6.373 -3.556 -15.008 1.00 95.38 86 VAL A C 1
ATOM 662 O O . VAL A 1 86 ? 5.691 -3.331 -14.004 1.00 95.38 86 VAL A O 1
ATOM 665 N N . ARG A 1 87 ? 5.824 -3.701 -16.221 1.00 94.75 87 ARG A N 1
ATOM 666 C CA . ARG A 1 87 ? 4.380 -3.579 -16.470 1.00 94.75 87 ARG A CA 1
ATOM 667 C C . ARG A 1 87 ? 3.580 -4.655 -15.730 1.00 94.75 87 ARG A C 1
ATOM 669 O O . ARG A 1 87 ? 2.597 -4.337 -15.062 1.00 94.75 87 ARG A O 1
ATOM 676 N N . ASP A 1 88 ? 4.013 -5.907 -15.793 1.00 95.44 88 ASP A N 1
ATOM 677 C CA . ASP A 1 88 ? 3.314 -7.018 -15.140 1.00 95.44 88 ASP A CA 1
ATOM 678 C C . ASP A 1 88 ? 3.417 -6.923 -13.604 1.00 95.44 88 ASP A C 1
ATOM 680 O O . ASP A 1 88 ? 2.448 -7.160 -12.869 1.00 95.44 88 ASP A O 1
ATOM 684 N N . ASN A 1 89 ? 4.570 -6.473 -13.094 1.00 96.62 89 ASN A N 1
ATOM 685 C CA . ASN A 1 89 ? 4.740 -6.161 -11.676 1.00 96.62 89 ASN A CA 1
ATOM 686 C C . ASN A 1 89 ? 3.857 -4.987 -11.233 1.00 96.62 89 ASN A C 1
ATOM 688 O O . ASN A 1 89 ? 3.327 -5.039 -10.124 1.00 96.62 89 ASN A O 1
ATOM 692 N N . LEU A 1 90 ? 3.656 -3.968 -12.076 1.00 97.31 90 LEU A N 1
ATOM 693 C CA . LEU A 1 90 ? 2.768 -2.841 -11.788 1.00 97.31 90 LEU A CA 1
ATOM 694 C C . LEU A 1 90 ? 1.310 -3.293 -11.637 1.00 97.31 90 LEU A C 1
ATOM 696 O O . LEU A 1 90 ? 0.635 -2.835 -10.715 1.00 97.31 90 LEU A O 1
ATOM 700 N N . HIS A 1 91 ? 0.829 -4.202 -12.489 1.00 96.88 91 HIS A N 1
ATOM 701 C CA . HIS A 1 91 ? -0.506 -4.790 -12.332 1.00 96.88 91 HIS A CA 1
ATOM 702 C C . HIS A 1 91 ? -0.638 -5.501 -10.981 1.00 96.88 91 HIS A C 1
ATOM 704 O O . HIS A 1 91 ? -1.496 -5.149 -10.175 1.00 96.88 91 HIS A O 1
ATOM 710 N N . THR A 1 92 ? 0.305 -6.394 -10.671 1.00 97.06 92 THR A N 1
ATOM 711 C CA . THR A 1 92 ? 0.332 -7.100 -9.378 1.00 97.06 92 THR A CA 1
ATOM 712 C C . THR A 1 92 ? 0.407 -6.129 -8.191 1.00 97.06 92 THR A C 1
ATOM 714 O O . THR A 1 92 ? -0.188 -6.357 -7.137 1.00 97.06 92 THR A O 1
ATOM 717 N N . TYR A 1 93 ? 1.164 -5.041 -8.333 1.00 98.19 93 TYR A N 1
ATOM 718 C CA . TYR A 1 93 ? 1.308 -4.017 -7.304 1.00 98.19 93 TYR A CA 1
ATOM 719 C C . TYR A 1 93 ? -0.015 -3.288 -7.037 1.00 98.19 93 TYR A C 1
ATOM 721 O O . TYR A 1 93 ? -0.360 -3.071 -5.875 1.00 98.19 93 TYR A O 1
ATOM 729 N N . LYS A 1 94 ? -0.773 -2.946 -8.088 1.00 98.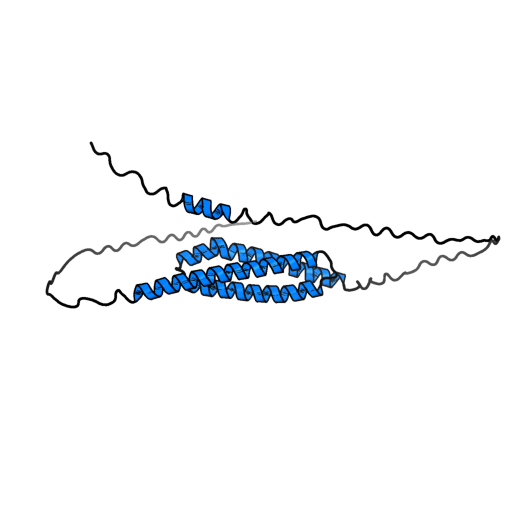12 94 LYS A N 1
ATOM 730 C CA . LYS A 1 94 ? -2.096 -2.317 -7.963 1.00 98.12 94 LYS A CA 1
ATOM 731 C C . LYS A 1 94 ? -3.092 -3.236 -7.255 1.00 98.12 94 LYS A C 1
ATOM 733 O O . LYS A 1 94 ? -3.732 -2.787 -6.309 1.00 98.12 94 LYS A O 1
ATOM 738 N N . ASP A 1 95 ? -3.119 -4.523 -7.593 1.00 98.12 95 ASP A N 1
ATOM 739 C CA . ASP A 1 95 ? -3.982 -5.501 -6.913 1.00 98.12 95 ASP A CA 1
ATOM 740 C C . ASP A 1 95 ? -3.652 -5.615 -5.414 1.00 98.12 95 ASP A C 1
ATOM 742 O O . ASP A 1 95 ? -4.528 -5.716 -4.551 1.00 98.12 95 ASP A O 1
ATOM 746 N N . LEU A 1 96 ? -2.359 -5.598 -5.067 1.00 98.06 96 LEU A N 1
ATOM 747 C CA . LEU A 1 96 ? -1.922 -5.589 -3.670 1.00 98.06 96 LEU A CA 1
ATOM 748 C C . LEU A 1 96 ? -2.325 -4.299 -2.948 1.00 98.06 96 LEU A C 1
ATOM 750 O O . LEU A 1 96 ? -2.633 -4.354 -1.754 1.00 98.06 96 LEU A O 1
ATOM 754 N N . LEU A 1 97 ? -2.317 -3.164 -3.651 1.00 98.44 97 LEU A N 1
ATOM 755 C CA . LEU A 1 97 ? -2.698 -1.864 -3.111 1.00 98.44 97 LEU A CA 1
ATOM 756 C C . LEU A 1 97 ? -4.199 -1.793 -2.831 1.00 98.44 97 LEU A C 1
ATOM 758 O O . LEU A 1 97 ? -4.587 -1.293 -1.779 1.00 98.44 97 LEU A O 1
ATOM 762 N N . GLU A 1 98 ? -5.035 -2.322 -3.719 1.00 98.44 98 GLU A N 1
ATOM 763 C CA . GLU A 1 98 ? -6.478 -2.419 -3.478 1.00 98.44 98 GLU A CA 1
ATOM 764 C C . GLU A 1 98 ? -6.760 -3.246 -2.226 1.00 98.44 98 GLU A C 1
ATOM 766 O O . GLU A 1 98 ? -7.366 -2.747 -1.281 1.00 98.44 98 GLU A O 1
ATOM 771 N N . ARG A 1 99 ? -6.165 -4.440 -2.124 1.00 98.00 99 ARG A N 1
ATOM 772 C CA . ARG A 1 99 ? -6.292 -5.285 -0.924 1.00 98.00 99 ARG A CA 1
ATOM 773 C C . ARG A 1 99 ? -5.789 -4.593 0.343 1.00 98.00 99 ARG A C 1
ATOM 775 O O . ARG A 1 99 ? -6.327 -4.819 1.422 1.00 98.00 99 ARG A O 1
ATOM 782 N N . PHE A 1 100 ? -4.731 -3.787 0.249 1.00 98.44 100 PHE A N 1
ATOM 783 C CA . PHE A 1 100 ? -4.242 -2.989 1.376 1.00 98.44 100 PHE A CA 1
ATOM 784 C C . PHE A 1 100 ? -5.278 -1.950 1.823 1.00 98.44 100 PHE A C 1
ATOM 786 O O . PHE A 1 100 ? -5.555 -1.854 3.019 1.00 98.44 100 PHE A O 1
ATOM 793 N N . LYS A 1 101 ? -5.872 -1.219 0.871 1.00 98.31 101 LYS A N 1
ATOM 794 C CA . LYS A 1 101 ? -6.932 -0.236 1.133 1.00 98.31 101 LYS A CA 1
ATOM 795 C C . LYS A 1 101 ? -8.186 -0.895 1.702 1.00 98.31 101 LYS A C 1
ATOM 797 O O . LYS A 1 101 ? -8.791 -0.335 2.606 1.00 98.31 101 LYS A O 1
ATOM 802 N N . ASP A 1 102 ? -8.550 -2.084 1.233 1.00 98.50 102 ASP A N 1
ATOM 803 C CA . ASP A 1 102 ? -9.697 -2.842 1.751 1.00 98.50 102 ASP A CA 1
ATOM 804 C C . ASP A 1 102 ? -9.489 -3.256 3.208 1.00 98.50 102 ASP A C 1
ATOM 806 O O . ASP A 1 102 ? -10.345 -3.017 4.053 1.00 98.50 102 ASP A O 1
ATOM 810 N N . ILE A 1 103 ? -8.316 -3.808 3.537 1.00 98.25 103 ILE A N 1
ATOM 811 C CA . ILE A 1 103 ? -7.987 -4.161 4.925 1.00 98.25 103 ILE A CA 1
ATOM 812 C C . ILE A 1 103 ? -8.004 -2.916 5.817 1.00 98.25 103 ILE A C 1
ATOM 814 O O . ILE A 1 103 ? -8.450 -2.992 6.960 1.00 98.25 103 ILE A O 1
ATOM 818 N N . HIS A 1 104 ? -7.504 -1.782 5.319 1.00 98.12 104 HIS A N 1
ATOM 819 C CA . HIS A 1 104 ? -7.542 -0.528 6.061 1.00 98.12 104 HIS A CA 1
ATOM 820 C C . HIS A 1 104 ? -8.982 -0.039 6.281 1.00 98.12 104 HIS A C 1
ATOM 822 O O . HIS A 1 104 ? -9.319 0.275 7.415 1.00 98.12 104 HIS A O 1
ATOM 828 N N . ARG A 1 105 ? -9.850 -0.067 5.260 1.00 98.19 105 ARG A N 1
ATOM 829 C CA . ARG A 1 105 ? -11.278 0.274 5.401 1.00 98.19 105 ARG A CA 1
ATOM 830 C C . ARG A 1 105 ? -11.967 -0.586 6.464 1.00 98.19 105 ARG A C 1
ATOM 832 O O . ARG A 1 105 ? -12.552 -0.044 7.391 1.00 98.19 105 ARG A O 1
ATOM 839 N N . ASN A 1 106 ? -11.773 -1.902 6.413 1.00 97.75 106 ASN A N 1
ATOM 840 C CA . ASN A 1 106 ? -12.332 -2.820 7.411 1.00 97.75 106 ASN A CA 1
ATOM 841 C C . ASN A 1 106 ? -11.759 -2.585 8.820 1.00 97.75 106 ASN A C 1
ATOM 843 O O . ASN A 1 106 ? -12.412 -2.869 9.818 1.00 97.75 106 ASN A O 1
ATOM 847 N N . TYR A 1 107 ? -10.508 -2.127 8.924 1.00 97.69 107 TYR A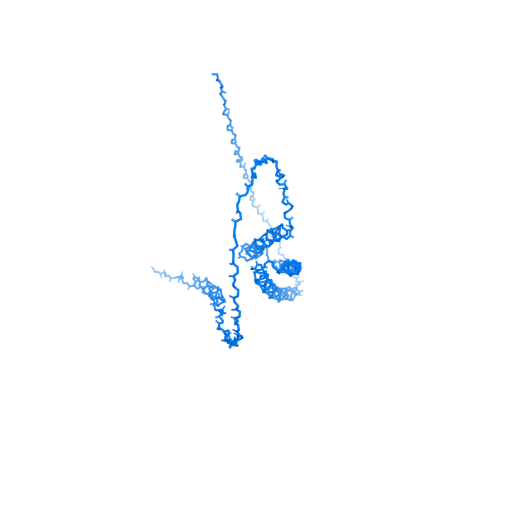 N 1
ATOM 848 C CA . TYR A 1 107 ? -9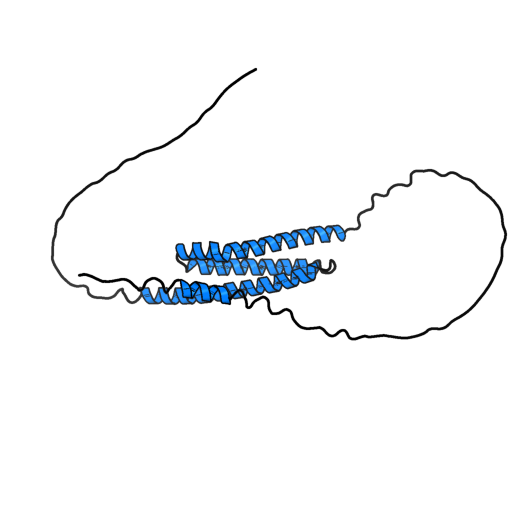.912 -1.746 10.205 1.00 97.69 107 TYR A CA 1
ATOM 849 C C . TYR A 1 107 ? -10.552 -0.466 10.752 1.00 97.69 107 TYR A C 1
ATOM 851 O O . TYR A 1 107 ? -10.834 -0.413 11.944 1.00 97.69 107 TYR A O 1
ATOM 859 N N . GLN A 1 108 ? -10.820 0.517 9.888 1.00 97.19 108 GLN A N 1
ATOM 860 C CA . GLN A 1 108 ? -11.451 1.781 10.267 1.00 97.19 108 GLN A CA 1
ATOM 861 C C . GLN A 1 108 ? -12.883 1.608 10.786 1.00 97.19 108 GLN A C 1
ATOM 863 O O . GLN A 1 108 ? -13.300 2.345 11.669 1.00 97.19 108 GLN A O 1
ATOM 868 N N . GLU A 1 109 ? -13.619 0.604 10.302 1.00 96.44 109 GLU A N 1
ATOM 869 C CA . GLU A 1 109 ? -14.967 0.275 10.798 1.00 96.44 109 GLU A CA 1
ATOM 870 C C . GLU A 1 109 ? -15.000 -0.159 12.274 1.00 96.44 109 GLU A C 1
ATOM 872 O O . GLU A 1 109 ? -16.063 -0.162 12.890 1.00 96.44 109 GLU A O 1
ATOM 877 N N . LEU A 1 110 ? -13.853 -0.542 12.845 1.00 95.56 110 LEU A N 1
ATOM 878 C CA . LEU A 1 110 ? -13.742 -1.012 14.229 1.00 95.56 110 LEU A CA 1
ATOM 879 C C . LEU A 1 110 ? -13.175 0.041 15.189 1.00 95.56 110 LEU A C 1
ATOM 881 O O . LEU A 1 110 ? -13.003 -0.264 16.369 1.00 95.56 110 LEU A O 1
ATOM 885 N N . LEU A 1 111 ? -12.835 1.227 14.686 1.00 94.50 111 LEU A N 1
ATOM 886 C CA . LEU A 1 111 ? -12.256 2.320 15.463 1.00 94.50 111 LEU A CA 1
ATOM 887 C C . LEU A 1 111 ? -13.304 3.380 15.801 1.00 94.50 111 LEU A C 1
ATOM 889 O O . LEU A 1 111 ? -14.317 3.512 15.112 1.00 94.50 111 LEU A O 1
ATOM 893 N N . THR A 1 112 ? -13.037 4.172 16.843 1.00 95.75 112 THR A N 1
ATOM 894 C CA . THR A 1 112 ? -13.807 5.403 17.065 1.00 95.75 112 THR A CA 1
ATOM 895 C C . THR A 1 112 ? -13.432 6.471 16.037 1.00 95.75 112 THR A C 1
ATOM 897 O O . THR A 1 112 ? -12.403 6.388 15.361 1.00 95.75 112 THR A O 1
ATOM 900 N N . GLU A 1 113 ? -14.257 7.510 15.919 1.00 96.19 113 GLU A N 1
ATOM 901 C CA . GLU A 1 113 ? -14.026 8.595 14.961 1.00 96.19 113 GLU A CA 1
ATOM 902 C C . GLU A 1 113 ? -12.685 9.308 15.195 1.00 96.19 113 GLU A C 1
ATOM 904 O O . GLU A 1 113 ? -11.974 9.656 14.250 1.00 96.19 113 GLU A O 1
ATOM 909 N N . GLU A 1 114 ? -12.321 9.514 16.459 1.00 96.69 114 GLU A N 1
ATOM 910 C CA . GLU A 1 114 ? -11.073 10.158 16.863 1.00 96.69 114 GLU A CA 1
ATOM 911 C C . GLU A 1 114 ? -9.866 9.286 16.509 1.00 96.69 114 GLU A C 1
ATOM 913 O O . GLU A 1 114 ? -8.896 9.774 15.927 1.00 96.69 114 GLU A O 1
ATOM 918 N N . GLU A 1 115 ? -9.939 7.986 16.811 1.00 96.19 115 GLU A N 1
ATOM 919 C CA . GLU A 1 115 ? -8.887 7.023 16.479 1.00 96.19 115 GLU A CA 1
ATOM 920 C C . GLU A 1 115 ? -8.696 6.893 14.966 1.00 96.19 115 GLU A C 1
ATOM 922 O O . GLU A 1 115 ? -7.558 6.811 14.497 1.00 96.19 115 GLU A O 1
ATOM 927 N N . ARG A 1 116 ? -9.792 6.927 14.199 1.00 97.06 116 ARG A N 1
ATOM 928 C CA . ARG A 1 116 ? -9.759 6.914 12.737 1.00 97.06 116 ARG A CA 1
ATOM 929 C C . ARG A 1 116 ? -9.006 8.108 12.175 1.00 97.06 116 ARG A C 1
ATOM 931 O O . ARG A 1 116 ? -8.057 7.919 11.420 1.00 97.06 116 ARG A O 1
ATOM 938 N N . LYS A 1 117 ? -9.399 9.325 12.566 1.00 97.44 117 LYS A N 1
ATOM 939 C CA . LYS A 1 117 ? -8.758 10.569 12.100 1.00 97.44 117 LYS A CA 1
ATOM 940 C C . LYS A 1 117 ? -7.268 10.592 12.428 1.00 97.44 117 LYS A C 1
ATOM 942 O O . LYS A 1 117 ? -6.453 11.031 11.612 1.00 97.44 117 LYS A O 1
ATOM 947 N N . GLN A 1 118 ? -6.914 10.106 13.612 1.00 97.69 118 GLN A N 1
ATOM 948 C CA . GLN A 1 118 ? -5.529 10.004 14.040 1.00 97.69 118 GLN A CA 1
ATOM 949 C C . GLN A 1 118 ? -4.745 8.995 13.185 1.00 97.69 118 GLN A C 1
ATOM 951 O O . GLN A 1 118 ? -3.692 9.336 12.653 1.00 97.69 118 GLN A O 1
ATOM 956 N N . ASP A 1 119 ? -5.256 7.771 13.005 1.00 97.38 119 ASP A N 1
ATOM 957 C CA . ASP A 1 119 ? -4.591 6.747 12.183 1.00 97.38 119 ASP A CA 1
ATOM 958 C C . ASP A 1 119 ? -4.470 7.184 10.714 1.00 97.38 119 ASP A C 1
ATOM 960 O O . ASP A 1 119 ? -3.427 6.959 10.092 1.00 97.38 119 ASP A O 1
ATOM 964 N N . ASP A 1 120 ? -5.490 7.860 10.179 1.00 97.25 120 ASP A N 1
ATOM 965 C CA . ASP A 1 120 ? -5.485 8.368 8.809 1.00 97.25 120 ASP A CA 1
ATOM 966 C C . ASP A 1 120 ? -4.405 9.428 8.609 1.00 97.25 120 ASP A C 1
ATOM 968 O O . ASP A 1 120 ? -3.536 9.269 7.749 1.00 97.25 120 ASP A O 1
ATOM 972 N N . SER A 1 121 ? -4.415 10.473 9.437 1.00 97.81 121 SER A N 1
ATOM 973 C CA . SER A 1 121 ? -3.482 11.596 9.311 1.00 97.81 121 SER A CA 1
ATOM 974 C C . SER A 1 121 ? -2.030 11.215 9.615 1.00 97.81 121 SER A C 1
ATOM 976 O O . SER A 1 121 ? -1.121 11.646 8.903 1.00 97.81 121 SER A O 1
ATOM 978 N N . GLU A 1 122 ? -1.787 10.390 10.636 1.00 97.06 122 GLU A N 1
ATOM 979 C CA . GLU A 1 122 ? -0.426 10.067 11.075 1.00 97.06 122 GLU A CA 1
ATOM 980 C C . GLU A 1 122 ? 0.195 8.886 10.333 1.00 97.06 122 GLU A C 1
ATOM 982 O O . GLU A 1 122 ? 1.423 8.802 10.225 1.00 97.06 122 GLU A O 1
ATOM 987 N N . TRP A 1 123 ? -0.619 7.944 9.849 1.00 96.94 123 TRP A N 1
ATOM 988 C CA . TRP A 1 123 ? -0.109 6.675 9.339 1.00 96.94 123 TRP A CA 1
ATOM 989 C C . TRP A 1 123 ? -0.564 6.354 7.920 1.00 96.94 123 TRP A C 1
ATOM 991 O O . TRP A 1 123 ? 0.283 6.057 7.073 1.00 96.94 123 TRP A O 1
ATOM 1001 N N . PHE A 1 124 ? -1.867 6.374 7.637 1.00 98.00 124 PHE A N 1
ATOM 1002 C CA . PHE A 1 124 ? -2.373 5.887 6.352 1.00 98.00 124 PHE A CA 1
ATOM 1003 C C . PHE A 1 124 ? -2.114 6.863 5.201 1.00 98.00 124 PHE A C 1
ATOM 1005 O O . PHE A 1 124 ? -1.516 6.457 4.202 1.00 98.00 124 PHE A O 1
ATOM 1012 N N . GLU A 1 125 ? -2.486 8.135 5.349 1.00 97.88 125 GLU A N 1
ATOM 1013 C CA . GLU A 1 125 ? -2.320 9.159 4.311 1.00 97.88 125 GLU A CA 1
ATOM 1014 C C . GLU A 1 125 ? -0.853 9.351 3.895 1.00 97.88 125 GLU A C 1
ATOM 1016 O O . GLU A 1 125 ? -0.560 9.270 2.696 1.00 97.88 125 GLU A O 1
ATOM 1021 N N . PRO A 1 126 ? 0.121 9.472 4.824 1.00 98.31 126 PRO A N 1
ATOM 1022 C CA . PRO A 1 126 ? 1.531 9.540 4.446 1.00 98.31 126 PRO A CA 1
ATOM 1023 C C . PRO A 1 126 ? 1.980 8.334 3.610 1.00 98.31 126 PRO A C 1
ATOM 1025 O O . PRO A 1 126 ? 2.710 8.479 2.627 1.00 98.31 126 PRO A O 1
ATOM 1028 N N . LYS A 1 127 ? 1.515 7.127 3.961 1.00 97.88 127 LYS A N 1
ATOM 1029 C CA . LYS A 1 127 ? 1.885 5.890 3.259 1.00 97.88 127 LYS A CA 1
ATOM 1030 C C . LYS A 1 127 ? 1.232 5.788 1.889 1.00 97.88 127 LYS A C 1
ATOM 1032 O O . LYS A 1 127 ? 1.895 5.381 0.936 1.00 97.88 127 LYS A O 1
ATOM 1037 N N . ILE A 1 128 ? -0.036 6.168 1.769 1.00 97.94 128 ILE A N 1
ATOM 1038 C CA . ILE A 1 128 ? -0.726 6.221 0.480 1.00 97.94 128 ILE A CA 1
ATOM 1039 C C . ILE A 1 128 ? -0.080 7.257 -0.433 1.00 97.94 128 ILE A C 1
ATOM 1041 O O . ILE A 1 128 ? 0.133 6.961 -1.609 1.00 97.94 128 ILE A O 1
ATOM 1045 N N . ASN A 1 129 ? 0.310 8.416 0.094 1.00 98.12 129 ASN A N 1
ATOM 1046 C CA . ASN A 1 129 ? 1.011 9.428 -0.684 1.00 98.12 129 ASN A CA 1
ATOM 1047 C C . ASN A 1 129 ? 2.346 8.897 -1.238 1.00 98.12 129 ASN A C 1
ATOM 1049 O O . ASN A 1 129 ? 2.567 8.949 -2.446 1.00 98.12 129 ASN A O 1
ATOM 1053 N N . GLU A 1 130 ? 3.186 8.275 -0.399 1.00 97.62 130 GLU A N 1
ATOM 1054 C CA . GLU A 1 130 ? 4.438 7.628 -0.836 1.00 97.62 130 GLU A CA 1
ATOM 1055 C C . GLU A 1 130 ? 4.212 6.585 -1.948 1.00 97.62 130 GLU A C 1
ATOM 1057 O O . GLU A 1 130 ? 5.011 6.464 -2.886 1.00 97.62 130 GLU A O 1
ATOM 1062 N N . ILE A 1 131 ? 3.132 5.806 -1.839 1.00 98.19 131 ILE A N 1
ATOM 1063 C CA . ILE A 1 131 ? 2.756 4.792 -2.828 1.00 98.19 131 ILE A CA 1
ATOM 1064 C C . ILE A 1 131 ? 2.297 5.450 -4.136 1.00 98.19 131 ILE A C 1
ATOM 1066 O O . ILE A 1 131 ? 2.731 5.034 -5.211 1.00 98.19 131 ILE A O 1
ATOM 1070 N N . ASN A 1 132 ? 1.464 6.486 -4.066 1.00 98.19 132 ASN A N 1
ATOM 1071 C CA . ASN A 1 132 ? 0.963 7.198 -5.239 1.00 98.19 132 ASN A CA 1
ATOM 1072 C C . ASN A 1 132 ? 2.093 7.911 -5.987 1.00 98.19 132 ASN A C 1
ATOM 1074 O O . ASN A 1 132 ? 2.179 7.799 -7.208 1.00 98.19 132 ASN A O 1
ATOM 1078 N N . THR A 1 133 ? 3.014 8.569 -5.274 1.00 98.31 133 THR A N 1
ATOM 1079 C CA . THR A 1 133 ? 4.215 9.162 -5.882 1.00 98.31 133 THR A CA 1
ATOM 1080 C C . THR A 1 133 ? 5.028 8.110 -6.636 1.00 98.31 133 THR A C 1
ATOM 1082 O O . THR A 1 133 ? 5.468 8.347 -7.762 1.00 98.31 133 THR A O 1
ATOM 1085 N N . PHE A 1 134 ? 5.197 6.923 -6.047 1.00 98.19 134 PHE A N 1
ATOM 1086 C CA . PHE A 1 134 ? 5.881 5.821 -6.714 1.00 98.19 134 PHE A CA 1
ATOM 1087 C C . PHE A 1 134 ? 5.136 5.347 -7.972 1.00 98.19 134 PHE A C 1
ATOM 1089 O O . PHE A 1 134 ? 5.761 5.201 -9.019 1.00 98.19 134 PHE A O 1
ATOM 1096 N N . LEU A 1 135 ? 3.814 5.163 -7.908 1.00 98.12 135 LEU A N 1
ATOM 1097 C CA . LEU A 1 135 ? 3.003 4.774 -9.068 1.00 98.12 135 LEU A CA 1
ATOM 1098 C C . LEU A 1 135 ? 3.113 5.779 -10.221 1.00 98.12 135 LEU A C 1
ATOM 1100 O O . LEU A 1 135 ? 3.253 5.368 -11.374 1.00 98.12 135 LEU A O 1
ATOM 1104 N N . SER A 1 136 ? 3.106 7.078 -9.916 1.00 97.88 136 SER A N 1
ATOM 1105 C CA . SER A 1 136 ? 3.320 8.131 -10.912 1.00 97.88 136 SER A CA 1
ATOM 1106 C C . SER A 1 136 ? 4.706 8.034 -11.550 1.00 97.88 136 SER A C 1
ATOM 1108 O O . SER A 1 136 ? 4.820 8.109 -12.771 1.00 97.88 136 SER A O 1
ATOM 1110 N N . SER A 1 137 ? 5.753 7.792 -10.753 1.00 97.38 137 SER A N 1
ATOM 1111 C CA . SER A 1 137 ? 7.119 7.592 -11.259 1.00 97.38 137 SER A CA 1
ATOM 1112 C C . SER A 1 137 ? 7.207 6.411 -12.234 1.00 97.38 137 SER A C 1
ATOM 1114 O O . SER A 1 137 ? 7.728 6.550 -13.342 1.00 97.38 137 SER A O 1
ATOM 1116 N N . VAL A 1 138 ? 6.609 5.270 -11.877 1.00 96.94 138 VAL A N 1
ATOM 1117 C CA . VAL A 1 138 ? 6.563 4.080 -12.743 1.00 96.94 138 VAL A CA 1
ATOM 1118 C C . VAL A 1 138 ? 5.799 4.370 -14.036 1.00 96.94 138 VAL A C 1
ATOM 1120 O O . VAL A 1 138 ? 6.251 3.997 -15.115 1.00 96.94 138 VAL A O 1
ATOM 1123 N N . SER A 1 139 ? 4.658 5.061 -13.957 1.00 95.81 139 SER A N 1
ATOM 1124 C CA . SER A 1 139 ? 3.862 5.422 -15.138 1.00 95.81 139 SER A CA 1
ATOM 1125 C C . SER A 1 139 ? 4.642 6.314 -16.109 1.00 95.81 139 SER A C 1
ATOM 1127 O O . SER A 1 139 ? 4.600 6.104 -17.326 1.00 95.81 139 SER A O 1
ATOM 1129 N N . THR A 1 140 ? 5.384 7.288 -15.580 1.00 95.81 140 THR A N 1
ATOM 1130 C CA . THR A 1 140 ? 6.267 8.154 -16.370 1.00 95.81 140 THR A CA 1
ATOM 1131 C C . THR A 1 140 ? 7.378 7.347 -17.035 1.00 95.81 140 THR A C 1
ATOM 1133 O O . THR A 1 140 ? 7.620 7.510 -18.231 1.00 95.81 140 THR A O 1
ATOM 1136 N N . TRP A 1 141 ? 8.006 6.426 -16.299 1.00 95.62 141 TRP A N 1
ATOM 1137 C CA . TRP A 1 141 ? 9.052 5.556 -16.837 1.00 95.62 141 TRP A CA 1
ATOM 1138 C C . TRP A 1 141 ? 8.536 4.655 -17.966 1.00 95.62 141 TRP A C 1
ATOM 1140 O O . TRP A 1 141 ? 9.139 4.623 -19.036 1.00 95.62 141 TRP A O 1
ATOM 1150 N N . ILE A 1 142 ? 7.379 4.004 -17.787 1.00 94.00 142 ILE A N 1
ATOM 1151 C CA . ILE A 1 142 ? 6.748 3.159 -18.819 1.00 94.00 142 ILE A CA 1
ATOM 1152 C C . ILE A 1 142 ? 6.474 3.979 -20.088 1.00 94.00 142 ILE A C 1
ATOM 1154 O O . ILE A 1 142 ? 6.766 3.537 -21.200 1.00 94.00 142 ILE A O 1
ATOM 1158 N N . SER A 1 143 ? 5.951 5.196 -19.929 1.00 91.75 143 SER A N 1
ATOM 1159 C CA . SER A 1 143 ? 5.662 6.090 -21.057 1.00 91.75 143 SER A CA 1
ATOM 1160 C C . SER A 1 143 ? 6.938 6.505 -21.803 1.00 91.75 143 SER A C 1
ATOM 1162 O O . SER A 1 143 ? 6.940 6.579 -23.031 1.00 91.75 143 SER A O 1
ATOM 1164 N N . GLY A 1 144 ? 8.037 6.742 -21.079 1.00 91.12 144 GLY A N 1
ATOM 1165 C CA . GLY A 1 144 ? 9.347 7.050 -21.656 1.00 91.12 144 GLY A CA 1
ATOM 1166 C C . GLY A 1 144 ? 9.974 5.863 -22.391 1.00 91.12 144 GLY A C 1
ATOM 1167 O O . GLY A 1 144 ? 10.362 5.995 -23.552 1.00 91.12 144 GLY A O 1
ATOM 1168 N N . ALA A 1 145 ? 10.004 4.690 -21.757 1.00 86.69 145 ALA A N 1
ATOM 1169 C CA . ALA A 1 145 ? 10.558 3.464 -22.332 1.00 86.69 145 ALA A CA 1
ATOM 1170 C C . ALA A 1 145 ? 9.811 3.032 -23.606 1.00 86.69 145 ALA A C 1
ATOM 1172 O O . ALA A 1 145 ? 10.432 2.659 -24.601 1.00 86.69 145 ALA A O 1
ATOM 1173 N N . SER A 1 146 ? 8.481 3.178 -23.629 1.00 83.75 146 SER A N 1
ATOM 1174 C CA . SER A 1 146 ? 7.675 2.873 -24.816 1.00 83.75 146 SER A CA 1
ATOM 1175 C C . SER A 1 146 ? 7.992 3.776 -26.015 1.00 83.75 146 SER A C 1
ATOM 1177 O O . SER A 1 146 ? 7.800 3.346 -27.152 1.00 83.75 146 SER A O 1
ATOM 1179 N N . ARG A 1 147 ? 8.466 5.010 -25.790 1.00 80.75 147 ARG A N 1
ATOM 1180 C CA . ARG A 1 147 ? 8.886 5.924 -26.865 1.00 80.75 147 ARG A CA 1
ATOM 1181 C C . ARG A 1 147 ? 10.280 5.593 -27.391 1.00 80.75 147 ARG A C 1
ATOM 1183 O O . ARG A 1 147 ? 10.489 5.709 -28.588 1.00 80.75 147 ARG A O 1
ATOM 1190 N N . ALA A 1 148 ? 11.192 5.154 -26.524 1.00 75.88 148 ALA A N 1
ATOM 1191 C CA . ALA A 1 148 ? 12.553 4.769 -26.908 1.00 75.88 148 ALA A CA 1
ATOM 1192 C C . ALA A 1 148 ? 12.611 3.455 -27.712 1.00 75.88 148 ALA A C 1
ATOM 1194 O O . ALA A 1 148 ? 13.512 3.271 -28.520 1.00 75.88 148 ALA A O 1
ATOM 1195 N N . GLY A 1 149 ? 11.649 2.547 -27.505 1.00 64.31 149 GLY A N 1
ATOM 1196 C CA . GLY A 1 149 ? 11.543 1.288 -28.254 1.00 64.31 149 GLY A CA 1
ATOM 1197 C C . GLY A 1 149 ? 10.867 1.401 -29.626 1.00 64.31 149 GLY A C 1
ATOM 1198 O O . GLY A 1 149 ? 10.818 0.414 -30.358 1.00 64.31 149 GLY A O 1
ATOM 1199 N N . LYS A 1 150 ? 10.328 2.572 -29.988 1.00 54.59 150 LYS A N 1
ATOM 1200 C CA . LYS A 1 150 ? 9.885 2.838 -31.360 1.00 54.59 150 LYS A CA 1
ATOM 1201 C C . LYS A 1 150 ? 11.089 3.384 -32.128 1.00 54.59 150 LYS A C 1
ATOM 1203 O O . LYS A 1 150 ? 11.654 4.372 -31.657 1.00 54.59 150 LYS A O 1
ATOM 1208 N N . PRO A 1 151 ? 11.482 2.797 -33.276 1.00 49.50 151 PRO A N 1
ATOM 1209 C CA . PRO A 1 151 ? 12.387 3.479 -34.188 1.00 49.50 151 PRO A CA 1
ATOM 1210 C C . PRO A 1 151 ? 11.791 4.862 -34.432 1.00 49.50 151 PRO A C 1
ATOM 1212 O O . PRO A 1 151 ? 10.626 4.964 -34.826 1.00 49.50 151 PRO A O 1
ATOM 1215 N N . GLN A 1 152 ? 12.534 5.922 -34.112 1.00 49.25 152 GLN A N 1
ATOM 1216 C CA . GLN A 1 152 ? 12.210 7.200 -34.717 1.00 49.25 152 GLN A CA 1
ATOM 1217 C C . GLN A 1 152 ? 12.324 6.937 -36.213 1.00 49.25 152 GLN A C 1
ATOM 1219 O O . GLN A 1 152 ? 13.402 6.585 -36.681 1.00 49.25 152 GLN A O 1
ATOM 1224 N N . GLU A 1 153 ? 11.205 7.004 -36.932 1.00 55.59 153 GLU A N 1
ATOM 1225 C CA . GLU A 1 153 ? 11.254 7.290 -38.356 1.00 55.59 153 GLU A CA 1
ATOM 1226 C C . GLU A 1 153 ? 12.016 8.607 -38.440 1.00 55.59 153 GLU A C 1
ATOM 1228 O O . GLU A 1 153 ? 11.518 9.675 -38.083 1.00 55.59 153 GLU A O 1
ATOM 1233 N N . GLU A 1 154 ? 13.305 8.470 -38.718 1.00 52.97 154 GLU A N 1
ATOM 1234 C CA . GLU A 1 154 ? 14.193 9.547 -39.075 1.00 52.97 154 GLU A CA 1
ATOM 1235 C C . GLU A 1 154 ? 13.479 10.208 -40.247 1.00 52.97 154 GLU A C 1
ATOM 1237 O O . GLU A 1 154 ? 13.307 9.573 -41.289 1.00 52.97 154 GLU A O 1
ATOM 1242 N N . GLU A 1 155 ? 12.945 11.416 -40.046 1.00 54.44 155 GLU A N 1
ATOM 1243 C CA . GLU A 1 155 ? 12.484 12.228 -41.162 1.00 54.44 155 GLU A CA 1
ATOM 1244 C C . GLU A 1 155 ? 13.644 12.262 -42.147 1.00 54.44 155 GLU A C 1
ATOM 1246 O O . GLU A 1 155 ? 14.704 12.821 -41.866 1.00 54.44 155 GLU A O 1
ATOM 1251 N N . GLU A 1 156 ? 13.447 11.551 -43.251 1.00 49.41 156 GLU A N 1
ATOM 1252 C CA . GLU A 1 156 ? 14.372 11.397 -44.349 1.00 49.41 156 GLU A CA 1
ATOM 1253 C C . GLU A 1 156 ? 14.732 12.807 -44.815 1.00 49.41 156 GLU A C 1
ATOM 1255 O O . GLU A 1 156 ? 13.982 13.471 -45.536 1.00 49.41 156 GLU A O 1
ATOM 1260 N N . ILE A 1 157 ? 15.872 13.310 -44.338 1.00 59.25 157 ILE A N 1
ATOM 1261 C CA . ILE A 1 157 ? 16.453 14.554 -44.814 1.00 59.25 157 ILE A CA 1
ATOM 1262 C C . ILE A 1 157 ? 16.916 14.238 -46.233 1.00 59.25 157 ILE A C 1
ATOM 1264 O O . ILE A 1 157 ? 18.046 13.815 -46.465 1.00 59.25 157 ILE A O 1
ATOM 1268 N N . SER A 1 158 ? 15.985 14.368 -47.177 1.00 55.06 158 SER A N 1
ATOM 1269 C CA . SER A 1 158 ? 16.195 14.230 -48.610 1.00 55.06 158 SER A CA 1
ATOM 1270 C C . SER A 1 158 ? 17.477 14.980 -48.987 1.00 55.06 158 SER A C 1
ATOM 1272 O O . SER A 1 158 ? 17.500 16.208 -48.843 1.00 55.06 158 SER A O 1
ATOM 1274 N N . PRO A 1 159 ? 18.525 14.312 -49.504 1.00 58.88 159 PRO A N 1
ATOM 1275 C CA . PRO A 1 159 ? 19.714 14.995 -49.986 1.00 58.88 159 PRO A CA 1
ATOM 1276 C C . PRO A 1 159 ? 19.347 15.733 -51.276 1.00 58.88 159 PRO A C 1
ATOM 1278 O O . PRO A 1 159 ? 19.456 15.210 -52.383 1.00 58.88 159 PRO A O 1
ATOM 1281 N N . LYS A 1 160 ? 18.853 16.964 -51.138 1.00 54.47 160 LYS A N 1
ATOM 1282 C CA . LYS A 1 160 ? 18.734 17.898 -52.253 1.00 54.47 160 LYS A CA 1
ATOM 1283 C C . LYS A 1 160 ? 20.106 18.503 -52.507 1.00 54.47 160 LYS A C 1
ATOM 1285 O O . LYS A 1 160 ? 20.499 19.481 -51.889 1.00 54.47 160 LYS A O 1
ATOM 1290 N N . ASP A 1 161 ? 20.780 17.834 -53.433 1.00 58.28 161 ASP A N 1
ATOM 1291 C CA . ASP A 1 161 ? 21.398 18.460 -54.595 1.00 58.28 161 ASP A CA 1
ATOM 1292 C C . ASP A 1 161 ? 22.564 19.422 -54.327 1.00 58.28 161 ASP A C 1
ATOM 1294 O O . ASP A 1 161 ? 22.387 20.587 -53.981 1.00 58.28 161 ASP A O 1
ATOM 1298 N N . SER A 1 162 ? 23.778 18.928 -54.569 1.00 53.28 162 SER A N 1
ATOM 1299 C CA . SER A 1 162 ? 24.853 19.700 -55.203 1.00 53.28 162 SER A CA 1
ATOM 1300 C C . SER A 1 162 ? 25.901 18.724 -55.730 1.00 53.28 162 SER A C 1
ATOM 1302 O O . SER A 1 162 ? 26.919 18.446 -55.099 1.00 53.28 162 SER 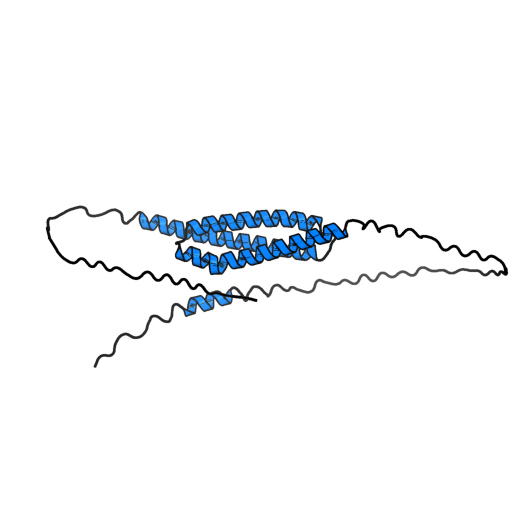A O 1
ATOM 1304 N N . ALA A 1 163 ? 25.612 18.161 -56.901 1.00 50.56 163 ALA A N 1
ATOM 1305 C CA . ALA A 1 163 ? 26.602 17.486 -57.720 1.00 50.56 163 ALA A CA 1
ATOM 1306 C C . ALA A 1 163 ? 27.481 18.542 -58.409 1.00 50.56 163 ALA A C 1
ATOM 1308 O O . ALA A 1 163 ? 27.059 19.170 -59.376 1.00 50.56 163 ALA A O 1
ATOM 1309 N N . SER A 1 164 ? 28.717 18.728 -57.947 1.00 51.22 164 SER A N 1
ATOM 1310 C CA . SER A 1 164 ? 29.764 19.341 -58.769 1.00 51.22 164 SER A CA 1
ATOM 1311 C C . SER A 1 164 ? 30.709 18.251 -59.259 1.00 51.22 164 SER A C 1
ATOM 1313 O O . SER A 1 164 ? 31.570 17.763 -58.528 1.00 51.22 164 SER A O 1
ATOM 1315 N N . GLN A 1 165 ? 30.483 17.868 -60.511 1.00 43.28 165 GLN A N 1
ATOM 1316 C CA . GLN A 1 165 ? 31.341 17.056 -61.363 1.00 43.28 165 GLN A CA 1
ATOM 1317 C C . GLN A 1 165 ? 32.749 17.665 -61.467 1.00 43.28 165 GLN A C 1
ATOM 1319 O O . GLN A 1 165 ? 32.893 18.814 -61.883 1.00 43.28 165 GLN A O 1
ATOM 1324 N N . ALA A 1 166 ? 33.777 16.872 -61.172 1.00 43.31 166 ALA A N 1
ATOM 1325 C CA . ALA A 1 166 ? 35.111 17.026 -61.745 1.00 43.31 166 ALA A CA 1
ATOM 1326 C C . ALA A 1 166 ? 35.800 15.650 -61.776 1.00 43.31 166 ALA A C 1
ATOM 1328 O O . ALA A 1 166 ? 36.072 15.058 -60.739 1.00 43.31 166 ALA A O 1
ATOM 1329 N N . ASP A 1 167 ? 36.060 15.170 -62.986 1.00 48.06 167 ASP A N 1
ATOM 1330 C CA . ASP A 1 167 ? 36.897 14.021 -63.359 1.00 48.06 167 ASP A CA 1
ATOM 1331 C C . ASP A 1 167 ? 37.991 14.559 -64.315 1.00 48.06 167 ASP A C 1
ATOM 1333 O O . ASP A 1 167 ? 37.777 15.636 -64.887 1.00 48.06 167 ASP A O 1
ATOM 1337 N N . PRO A 1 168 ? 39.078 13.831 -64.667 1.00 54.03 168 PRO A N 1
ATOM 1338 C CA . PRO A 1 168 ? 39.702 12.658 -64.035 1.00 54.03 168 PRO A CA 1
ATOM 1339 C C . PRO A 1 168 ? 41.267 12.706 -64.030 1.00 54.03 168 PRO A C 1
ATOM 1341 O O . PRO A 1 168 ? 41.891 13.656 -64.498 1.00 54.03 168 PRO A O 1
ATOM 1344 N N . LEU A 1 169 ? 41.869 11.580 -63.606 1.00 45.16 169 LEU A N 1
ATOM 1345 C CA . LEU A 1 169 ? 43.215 11.039 -63.915 1.00 45.16 169 LEU A CA 1
ATOM 1346 C C . LEU A 1 169 ? 44.448 11.499 -63.106 1.00 45.16 169 LEU A C 1
ATOM 1348 O O . LEU A 1 169 ? 45.019 12.560 -63.337 1.00 45.16 169 LEU A O 1
ATOM 1352 N N . THR A 1 170 ? 45.022 10.563 -62.337 1.00 46.59 170 THR A N 1
ATOM 1353 C CA . THR A 1 170 ? 46.316 9.938 -62.700 1.00 46.59 170 THR A CA 1
ATOM 1354 C C . THR A 1 170 ? 46.562 8.631 -61.931 1.00 46.59 170 THR A C 1
ATOM 1356 O O . THR A 1 170 ? 46.382 8.549 -60.720 1.00 46.59 170 THR A O 1
ATOM 1359 N N . GLU A 1 171 ? 46.949 7.597 -62.679 1.00 47.56 171 GLU A N 1
ATOM 1360 C CA . GLU A 1 171 ? 47.438 6.293 -62.222 1.00 47.56 171 GLU A CA 1
ATOM 1361 C C . GLU A 1 171 ? 48.740 6.425 -61.408 1.00 47.56 171 GLU A C 1
ATOM 1363 O O . GLU A 1 171 ? 49.520 7.335 -61.660 1.00 47.56 171 GLU A O 1
ATOM 1368 N N . PHE A 1 172 ? 49.014 5.501 -60.478 1.00 49.00 172 PHE A N 1
ATOM 1369 C CA . PHE A 1 172 ? 50.116 4.523 -60.585 1.00 49.00 172 PHE A CA 1
ATOM 1370 C C . PHE A 1 172 ? 50.097 3.518 -59.398 1.00 49.00 172 PHE A C 1
ATOM 1372 O O . PHE A 1 172 ? 49.586 3.832 -58.323 1.00 49.00 172 PHE A O 1
ATOM 1379 N N . PRO A 1 173 ? 50.627 2.290 -59.587 1.00 57.56 173 PRO A N 1
ATOM 1380 C CA . PRO A 1 173 ? 50.429 1.123 -58.720 1.00 57.56 173 PRO A CA 1
ATOM 1381 C C . PRO A 1 173 ? 51.610 0.859 -57.764 1.00 57.56 173 PRO A C 1
ATOM 1383 O O . PRO A 1 173 ? 52.711 1.346 -58.015 1.00 57.56 173 PRO A O 1
ATOM 1386 N N . ARG A 1 174 ? 51.420 -0.026 -56.762 1.00 51.19 174 ARG A N 1
ATOM 1387 C CA . ARG A 1 174 ? 52.283 -1.209 -56.477 1.00 51.19 174 ARG A CA 1
ATOM 1388 C C . ARG A 1 174 ? 51.946 -1.940 -55.158 1.00 51.19 174 ARG A C 1
ATOM 1390 O O . ARG A 1 174 ? 52.116 -1.411 -54.072 1.00 51.19 174 ARG A O 1
ATOM 1397 N N . THR A 1 175 ? 51.509 -3.192 -55.322 1.00 46.16 175 THR A N 1
ATOM 1398 C CA . THR A 1 175 ? 51.990 -4.462 -54.714 1.00 46.16 175 THR A CA 1
ATOM 1399 C C . THR A 1 175 ? 52.740 -4.507 -53.368 1.00 46.16 175 THR A C 1
ATOM 1401 O O . THR A 1 175 ? 53.812 -3.924 -53.233 1.00 46.16 175 THR A O 1
ATOM 1404 N N . GLY A 1 176 ? 52.293 -5.447 -52.517 1.00 39.44 176 GLY A N 1
ATOM 1405 C CA . GLY A 1 176 ? 53.074 -6.212 -51.518 1.00 39.44 176 GLY A CA 1
ATOM 1406 C C . GLY A 1 176 ? 52.175 -6.696 -50.363 1.00 39.44 176 GLY A C 1
ATOM 1407 O O . GLY A 1 176 ? 51.694 -5.863 -49.613 1.00 39.44 176 GLY A O 1
ATOM 1408 N N . ALA A 1 177 ? 51.704 -7.956 -50.315 1.00 44.94 177 ALA A N 1
ATOM 1409 C CA . ALA A 1 177 ? 52.335 -9.121 -49.648 1.00 44.94 177 ALA A CA 1
ATOM 1410 C C . ALA A 1 177 ? 52.658 -8.854 -48.153 1.00 44.94 177 ALA A C 1
ATOM 1412 O O . ALA A 1 177 ? 53.218 -7.819 -47.844 1.00 44.94 177 ALA A O 1
ATOM 1413 N N . SER A 1 178 ? 52.453 -9.707 -47.146 1.00 42.41 178 SER A N 1
ATOM 1414 C CA . SER A 1 178 ? 52.078 -11.116 -47.013 1.00 42.41 178 SER A CA 1
ATOM 1415 C C . SER A 1 178 ? 52.098 -11.451 -45.501 1.00 42.41 178 SER A C 1
ATOM 1417 O O . SER A 1 178 ? 52.946 -10.927 -44.791 1.00 42.41 178 SER A O 1
ATOM 1419 N N . ALA A 1 179 ? 51.249 -12.397 -45.081 1.00 44.97 179 ALA A N 1
ATOM 1420 C CA . ALA A 1 179 ? 51.435 -13.405 -44.017 1.00 44.97 179 ALA A CA 1
ATOM 1421 C C . ALA A 1 179 ? 51.638 -13.048 -42.522 1.00 44.97 179 ALA A C 1
ATOM 1423 O O . ALA A 1 179 ? 52.434 -12.206 -42.129 1.00 44.97 179 ALA A O 1
ATOM 1424 N N . GLY A 1 180 ? 51.020 -13.912 -41.701 1.00 41.81 180 GLY A N 1
ATOM 1425 C CA . GLY A 1 180 ? 51.322 -14.175 -40.288 1.00 41.81 180 GLY A CA 1
ATOM 1426 C C . GLY A 1 180 ? 50.213 -13.655 -39.373 1.00 41.81 180 GLY A C 1
ATOM 1427 O O . GLY A 1 180 ? 49.964 -12.464 -39.344 1.00 41.81 180 GLY A O 1
ATOM 1428 N N . GLY A 1 181 ? 49.452 -14.447 -38.624 1.00 38.22 181 GLY A N 1
ATOM 1429 C CA . GLY A 1 181 ? 49.730 -15.755 -38.047 1.00 38.22 181 GLY A CA 1
ATOM 1430 C C . GLY A 1 181 ? 49.507 -15.670 -36.532 1.00 38.22 181 GLY A C 1
ATOM 1431 O O . GLY A 1 181 ? 49.846 -14.670 -35.914 1.00 38.22 181 GLY A O 1
ATOM 1432 N N . ALA A 1 182 ? 48.982 -16.756 -35.964 1.00 48.84 182 ALA A N 1
ATOM 1433 C CA . ALA A 1 182 ? 48.950 -17.092 -34.538 1.00 48.84 182 ALA A CA 1
ATOM 1434 C C . ALA A 1 182 ? 47.899 -16.408 -33.635 1.00 48.84 182 ALA A C 1
ATOM 1436 O O . ALA A 1 182 ? 48.091 -15.365 -33.020 1.00 48.84 182 ALA A O 1
ATOM 1437 N N . THR A 1 183 ? 46.811 -17.158 -33.467 1.00 54.12 183 THR A N 1
ATOM 1438 C CA . THR A 1 183 ? 46.177 -17.483 -32.182 1.00 54.12 183 THR A CA 1
ATOM 1439 C C . THR A 1 183 ? 47.074 -17.319 -30.948 1.00 54.12 183 THR A C 1
ATOM 1441 O O . THR A 1 183 ? 48.095 -17.999 -30.848 1.00 54.12 183 THR A O 1
ATOM 1444 N N . PHE A 1 184 ? 46.597 -16.577 -29.945 1.00 45.69 184 PHE A N 1
ATOM 1445 C CA . PHE A 1 184 ? 46.901 -16.851 -28.540 1.00 45.69 184 PHE A CA 1
ATOM 1446 C C . PHE A 1 184 ? 45.631 -16.768 -27.689 1.00 45.69 184 PHE A C 1
ATOM 1448 O O . PHE A 1 184 ? 44.914 -15.771 -27.659 1.00 45.69 184 PHE A O 1
ATOM 1455 N N . LEU A 1 185 ? 45.377 -17.888 -27.020 1.00 49.09 185 LEU A N 1
ATOM 1456 C CA . LEU A 1 185 ? 44.470 -18.075 -25.900 1.00 49.09 185 LEU A CA 1
ATOM 1457 C C . LEU A 1 185 ? 44.914 -17.190 -24.725 1.00 49.09 185 LEU A C 1
ATOM 1459 O O . LEU A 1 185 ? 46.103 -17.160 -24.429 1.00 49.09 185 LEU A O 1
ATOM 1463 N N . CYS A 1 186 ? 43.978 -16.596 -23.982 1.00 39.88 186 CYS A N 1
ATOM 1464 C CA . CYS A 1 186 ? 43.873 -16.891 -22.550 1.00 39.88 186 CYS A CA 1
ATOM 1465 C C . CYS A 1 186 ? 42.595 -16.306 -21.946 1.00 39.88 186 CYS A C 1
ATOM 1467 O O . CYS A 1 186 ? 42.380 -15.097 -21.906 1.00 39.88 186 CYS A O 1
ATOM 1469 N N . ALA A 1 187 ? 41.764 -17.208 -21.436 1.00 47.62 187 ALA A N 1
ATOM 1470 C CA . ALA A 1 187 ? 40.673 -16.904 -20.538 1.00 47.62 187 ALA A CA 1
ATOM 1471 C C . ALA A 1 187 ? 41.223 -16.370 -19.206 1.00 47.62 187 ALA A C 1
ATOM 1473 O O . ALA A 1 187 ? 42.043 -17.023 -18.567 1.00 47.62 187 ALA A O 1
ATOM 1474 N N . ALA A 1 188 ? 40.695 -15.240 -18.741 1.00 47.19 188 ALA A N 1
ATOM 1475 C CA . ALA A 1 188 ? 40.772 -14.842 -17.341 1.00 47.19 188 ALA A CA 1
ATOM 1476 C C . ALA A 1 188 ? 39.346 -14.713 -16.801 1.00 47.19 188 ALA A C 1
ATOM 1478 O O . ALA A 1 188 ? 38.721 -13.656 -16.804 1.00 47.19 188 ALA A O 1
ATOM 1479 N N . ARG A 1 189 ? 38.826 -15.858 -16.359 1.00 48.56 189 ARG A N 1
ATOM 1480 C CA . ARG A 1 189 ? 37.627 -15.980 -15.536 1.00 48.56 189 ARG A CA 1
ATOM 1481 C C . ARG A 1 189 ? 38.028 -15.589 -14.111 1.00 48.56 189 ARG A C 1
ATOM 1483 O O . ARG A 1 189 ? 38.484 -16.437 -13.351 1.00 48.56 189 ARG A O 1
ATOM 1490 N N . LEU A 1 190 ? 37.908 -14.310 -13.758 1.00 49.78 190 LEU A N 1
ATOM 1491 C CA . LEU A 1 190 ? 38.022 -13.879 -12.365 1.00 49.78 190 LEU A CA 1
ATOM 1492 C C . LEU A 1 190 ? 36.632 -13.810 -11.739 1.00 49.78 190 LEU A C 1
ATOM 1494 O O . LEU A 1 190 ? 35.810 -12.954 -12.053 1.00 49.78 190 LEU A O 1
ATOM 1498 N N . ASN A 1 191 ? 36.408 -14.770 -10.845 1.00 48.66 191 ASN A N 1
ATOM 1499 C CA . ASN A 1 191 ? 35.384 -14.752 -9.817 1.00 48.66 191 ASN A CA 1
ATOM 1500 C C . ASN A 1 191 ? 35.325 -13.375 -9.144 1.00 48.66 191 ASN A C 1
ATOM 1502 O O . ASN A 1 191 ? 36.261 -12.989 -8.444 1.00 48.66 191 ASN A O 1
ATOM 1506 N N . ARG A 1 192 ? 34.199 -12.672 -9.284 1.00 37.41 192 ARG A N 1
ATOM 1507 C CA . ARG A 1 192 ? 33.819 -11.608 -8.355 1.00 37.41 192 ARG A CA 1
ATOM 1508 C C . ARG A 1 192 ? 32.710 -12.147 -7.464 1.00 37.41 192 ARG A C 1
ATOM 1510 O O . ARG A 1 192 ? 31.570 -12.294 -7.889 1.00 37.41 192 ARG A O 1
ATOM 1517 N N . ALA A 1 193 ? 33.095 -12.511 -6.245 1.00 48.53 193 ALA A N 1
ATOM 1518 C CA . ALA A 1 193 ? 32.177 -12.902 -5.188 1.00 48.53 193 ALA A CA 1
ATOM 1519 C C . ALA A 1 193 ? 31.242 -11.730 -4.812 1.00 48.53 193 ALA A C 1
ATOM 1521 O O . ALA A 1 193 ? 31.663 -10.570 -4.881 1.00 48.53 193 ALA A O 1
ATOM 1522 N N . PRO A 1 194 ? 29.998 -12.013 -4.387 1.00 47.75 194 PRO A N 1
ATOM 1523 C CA . PRO A 1 194 ? 29.066 -11.002 -3.905 1.00 47.75 194 PRO A CA 1
ATOM 1524 C C . PRO A 1 194 ? 29.459 -10.567 -2.487 1.00 47.75 194 PRO A C 1
ATOM 1526 O O . PRO A 1 194 ? 29.345 -11.327 -1.526 1.00 47.75 194 PRO A O 1
ATOM 1529 N N . SER A 1 195 ? 29.935 -9.332 -2.344 1.00 51.34 195 SER A N 1
ATOM 1530 C CA . SER A 1 195 ? 30.138 -8.714 -1.037 1.00 51.34 195 SER A CA 1
ATOM 1531 C C . SER A 1 195 ? 28.795 -8.266 -0.457 1.00 51.34 195 SER A C 1
ATOM 1533 O O . SER A 1 195 ? 28.169 -7.345 -0.972 1.00 51.34 195 SER A O 1
ATOM 1535 N N . ALA A 1 196 ? 28.384 -8.959 0.603 1.00 49.62 196 ALA A N 1
ATOM 1536 C CA . ALA A 1 196 ? 27.708 -8.450 1.795 1.00 49.62 196 ALA A CA 1
ATOM 1537 C C . ALA A 1 196 ? 26.778 -7.219 1.650 1.00 49.62 196 ALA A C 1
ATOM 1539 O O . ALA A 1 196 ? 27.216 -6.076 1.594 1.00 49.62 196 ALA A O 1
ATOM 1540 N N . SER A 1 197 ? 25.476 -7.503 1.727 1.00 56.81 197 SER A N 1
ATOM 1541 C CA . SER A 1 197 ? 24.466 -6.843 2.571 1.00 56.81 197 SER A CA 1
ATOM 1542 C C . SER A 1 197 ? 24.539 -5.327 2.831 1.00 56.81 197 SER A C 1
ATOM 1544 O O . SER A 1 197 ? 25.345 -4.883 3.647 1.00 56.81 197 SER A O 1
ATOM 1546 N N . PRO A 1 198 ? 23.484 -4.588 2.437 1.00 48.66 198 PRO A N 1
ATOM 1547 C CA . PRO A 1 198 ? 22.979 -3.456 3.197 1.00 48.66 198 PRO A CA 1
ATOM 1548 C C . PRO A 1 198 ? 21.572 -3.795 3.711 1.00 48.66 198 PRO A C 1
ATOM 1550 O O . PRO A 1 198 ? 20.567 -3.277 3.235 1.00 48.66 198 PRO A O 1
ATOM 1553 N N . VAL A 1 199 ? 21.479 -4.694 4.694 1.00 51.12 199 VAL A N 1
ATOM 1554 C CA . VAL A 1 199 ? 20.225 -4.932 5.435 1.00 51.12 199 VAL A CA 1
ATOM 1555 C C . VAL A 1 199 ? 20.331 -4.317 6.828 1.00 51.12 199 VAL A C 1
ATOM 1557 O O . VAL A 1 199 ? 20.065 -4.968 7.825 1.00 51.12 199 VAL A O 1
ATOM 1560 N N . LEU A 1 200 ? 20.766 -3.057 6.915 1.00 50.66 200 LEU A N 1
ATOM 1561 C CA . LEU A 1 200 ? 20.800 -2.294 8.169 1.00 50.66 200 LEU A CA 1
ATOM 1562 C C . LEU A 1 200 ? 20.340 -0.844 7.962 1.00 50.66 200 LEU A C 1
ATOM 1564 O O . LEU A 1 200 ? 20.994 0.091 8.400 1.00 50.66 200 LEU A O 1
ATOM 1568 N N . PHE A 1 201 ? 19.186 -0.649 7.319 1.00 47.31 201 PHE A N 1
ATOM 1569 C CA . PHE A 1 201 ? 18.487 0.648 7.353 1.00 47.31 201 PHE A CA 1
ATOM 1570 C C . PHE A 1 201 ? 17.094 0.605 7.994 1.00 47.31 201 PHE A C 1
ATOM 1572 O O . PHE A 1 201 ? 16.460 1.642 8.148 1.00 47.31 201 PHE A O 1
ATOM 1579 N N . PHE A 1 202 ? 16.621 -0.557 8.457 1.00 51.00 202 PHE A N 1
ATOM 1580 C CA . PHE A 1 202 ? 15.245 -0.691 8.960 1.00 51.00 202 PHE A CA 1
ATOM 1581 C C . PHE A 1 202 ? 15.109 -1.055 10.442 1.00 51.00 202 PHE A C 1
ATOM 1583 O O . PHE A 1 202 ? 14.009 -1.372 10.884 1.00 51.00 202 PHE A O 1
ATOM 1590 N N . LEU A 1 203 ? 16.178 -0.943 11.238 1.00 46.97 203 LEU A N 1
ATOM 1591 C CA . LEU A 1 203 ? 16.069 -1.031 12.703 1.00 46.97 203 LEU A CA 1
ATOM 1592 C C . LEU A 1 203 ? 15.979 0.335 13.406 1.00 46.97 203 LEU A C 1
ATOM 1594 O O . LEU A 1 203 ? 15.716 0.371 14.603 1.00 46.97 203 LEU A O 1
ATOM 1598 N N . SER A 1 204 ? 16.087 1.457 12.684 1.00 47.94 204 SER A N 1
ATOM 1599 C CA . SER A 1 204 ? 15.999 2.795 13.303 1.00 47.94 204 SER A CA 1
ATOM 1600 C C . SER A 1 204 ? 14.582 3.375 13.378 1.00 47.94 204 SER A C 1
ATOM 1602 O O . SER A 1 204 ? 14.346 4.282 14.168 1.00 47.94 204 SER A O 1
ATOM 1604 N N . PHE A 1 205 ? 13.609 2.847 12.625 1.00 49.31 205 PHE A N 1
ATOM 1605 C CA . PHE A 1 205 ? 12.232 3.371 12.660 1.00 49.31 205 PHE A CA 1
ATOM 1606 C C . PHE A 1 205 ? 11.343 2.724 13.728 1.00 49.31 205 PHE A C 1
ATOM 1608 O O . PHE A 1 205 ? 10.400 3.354 14.197 1.00 49.31 205 PHE A O 1
ATOM 1615 N N . PHE A 1 206 ? 11.655 1.505 14.175 1.00 48.91 206 PHE A N 1
ATOM 1616 C CA . PHE A 1 206 ? 10.891 0.863 15.252 1.00 48.91 206 PHE A CA 1
ATOM 1617 C C . PHE A 1 206 ? 11.274 1.370 16.648 1.00 48.91 206 PHE A C 1
ATOM 1619 O O . PHE A 1 206 ? 10.450 1.321 17.559 1.00 48.91 206 PHE A O 1
ATOM 1626 N N . TRP A 1 207 ? 12.490 1.898 16.828 1.00 48.12 207 TRP A N 1
ATOM 1627 C CA . TRP A 1 207 ? 12.942 2.337 18.149 1.00 48.12 207 TRP A CA 1
ATOM 1628 C C . TRP A 1 207 ? 12.438 3.734 18.536 1.00 48.12 207 TRP A C 1
ATOM 1630 O O . TRP A 1 207 ? 12.228 4.001 19.717 1.00 48.12 207 TRP A O 1
ATOM 1640 N N . TYR A 1 208 ? 12.127 4.598 17.562 1.00 47.84 208 TYR A N 1
ATOM 1641 C CA . TYR A 1 208 ? 11.614 5.942 17.854 1.00 47.84 208 TYR A CA 1
ATOM 1642 C C . TYR A 1 208 ? 10.187 5.927 18.433 1.00 47.84 208 TYR A C 1
ATOM 1644 O O . TYR A 1 208 ? 9.862 6.736 19.300 1.00 47.84 208 TYR A O 1
ATOM 1652 N N . PHE A 1 209 ? 9.346 4.962 18.041 1.00 50.72 209 PHE A N 1
ATOM 1653 C CA . PHE A 1 209 ? 7.949 4.914 18.496 1.00 50.72 209 PHE A CA 1
ATOM 1654 C C . PHE A 1 209 ? 7.784 4.376 19.928 1.00 50.72 209 PHE A C 1
ATOM 1656 O O . PHE A 1 209 ? 6.907 4.829 20.660 1.00 50.72 209 PHE A O 1
ATOM 1663 N N . VAL A 1 210 ? 8.663 3.471 20.379 1.00 54.94 210 VAL A N 1
ATOM 1664 C CA . VAL A 1 210 ? 8.648 2.989 21.775 1.00 54.94 210 VAL A CA 1
ATOM 1665 C C . VAL A 1 210 ? 9.130 4.080 22.741 1.00 54.94 210 VAL A C 1
ATOM 1667 O O . VAL A 1 210 ? 8.588 4.221 23.835 1.00 54.94 210 VAL A O 1
ATOM 1670 N N . VAL A 1 211 ? 10.090 4.917 22.330 1.00 53.62 211 VAL A N 1
ATOM 1671 C CA . VAL A 1 211 ? 10.613 6.003 23.178 1.00 53.62 211 VAL A CA 1
ATOM 1672 C C . VAL A 1 211 ? 9.614 7.160 23.328 1.00 53.62 211 VAL A C 1
ATOM 1674 O O . VAL A 1 211 ? 9.541 7.758 24.402 1.00 53.62 211 VAL A O 1
ATOM 1677 N N . VAL A 1 212 ? 8.797 7.451 22.309 1.00 54.38 212 VAL A N 1
ATOM 1678 C CA . VAL A 1 212 ? 7.769 8.508 22.394 1.00 54.38 212 VAL A CA 1
ATOM 1679 C C . VAL A 1 212 ? 6.556 8.058 23.222 1.00 54.38 212 VAL A C 1
ATOM 1681 O O . VAL A 1 212 ? 6.065 8.830 24.047 1.00 54.38 212 VAL A O 1
ATOM 1684 N N . ALA A 1 213 ? 6.133 6.793 23.123 1.00 51.28 213 ALA A N 1
ATOM 1685 C CA . ALA A 1 213 ? 5.005 6.283 23.910 1.00 51.28 213 ALA A CA 1
ATOM 1686 C C . ALA A 1 213 ? 5.312 6.157 25.420 1.00 51.28 213 ALA A C 1
ATOM 1688 O O . ALA A 1 213 ? 4.435 6.400 26.249 1.00 51.28 213 ALA A O 1
ATOM 1689 N N . CYS A 1 214 ? 6.559 5.866 25.812 1.00 48.25 214 CYS A N 1
ATOM 1690 C CA . CYS A 1 214 ? 6.938 5.807 27.231 1.00 48.25 214 CYS A CA 1
ATOM 1691 C C . CYS A 1 214 ? 7.122 7.187 27.891 1.00 48.25 214 CYS A C 1
ATOM 1693 O O . CYS A 1 214 ? 7.129 7.272 29.119 1.00 48.25 214 CYS A O 1
ATOM 1695 N N . ARG A 1 215 ? 7.244 8.277 27.119 1.00 47.16 215 ARG A N 1
ATOM 1696 C CA . ARG A 1 215 ? 7.429 9.630 27.674 1.00 47.16 215 ARG A CA 1
ATOM 1697 C C . ARG A 1 215 ? 6.121 10.352 28.015 1.00 47.16 215 ARG A C 1
ATOM 1699 O O . ARG A 1 215 ? 6.150 11.248 28.853 1.00 47.16 215 ARG A O 1
ATOM 1706 N N . SER A 1 216 ? 4.990 9.942 27.437 1.00 45.19 216 SER A N 1
ATOM 1707 C CA . SER A 1 216 ? 3.692 10.610 27.654 1.00 45.19 216 SER A CA 1
ATOM 1708 C C . SER A 1 216 ? 2.922 10.121 28.890 1.00 45.19 216 SER A C 1
ATOM 1710 O O . SER A 1 216 ? 2.075 10.839 29.414 1.00 45.19 216 SER A O 1
ATOM 1712 N N . VAL A 1 217 ? 3.233 8.931 29.419 1.00 52.22 217 VAL A N 1
ATOM 1713 C CA . VAL A 1 217 ? 2.513 8.364 30.581 1.00 52.22 217 VAL A CA 1
ATOM 1714 C C . VAL A 1 217 ? 3.102 8.814 31.932 1.00 52.22 217 VAL A C 1
ATOM 1716 O O . VAL A 1 217 ? 2.444 8.692 32.960 1.00 52.22 217 VAL A O 1
ATOM 1719 N N . ASN A 1 218 ? 4.299 9.415 31.965 1.00 47.72 218 ASN A N 1
ATOM 1720 C CA . ASN A 1 218 ? 5.008 9.718 33.220 1.00 47.72 218 ASN A CA 1
ATOM 1721 C C . ASN A 1 218 ? 4.957 11.195 33.677 1.00 47.72 218 ASN A C 1
ATOM 1723 O O . ASN A 1 218 ? 5.868 11.652 34.361 1.00 47.72 218 ASN A O 1
ATOM 1727 N N . MET A 1 219 ? 3.927 11.965 33.299 1.00 50.81 219 MET A N 1
ATOM 1728 C CA . MET A 1 219 ? 3.799 13.385 33.702 1.00 50.81 219 MET A CA 1
ATOM 1729 C C . MET A 1 219 ? 2.476 13.755 34.403 1.00 50.81 219 MET A C 1
ATOM 1731 O O . MET A 1 219 ? 2.218 14.932 34.625 1.00 50.81 219 MET A O 1
ATOM 1735 N N . ARG A 1 220 ? 1.638 12.790 34.815 1.00 53.31 220 ARG A N 1
ATOM 1736 C CA . ARG A 1 220 ? 0.368 13.071 35.536 1.00 53.31 220 ARG A CA 1
ATOM 1737 C C . ARG A 1 220 ? 0.328 12.614 36.998 1.00 53.31 220 ARG A C 1
ATOM 1739 O O . ARG A 1 220 ? -0.744 12.389 37.544 1.00 53.31 220 ARG A O 1
ATOM 1746 N N . GLY A 1 221 ? 1.481 12.496 37.653 1.00 53.97 221 GLY A N 1
ATOM 1747 C CA . GLY A 1 221 ? 1.554 11.927 39.000 1.00 53.97 221 GLY A CA 1
ATOM 1748 C C . GLY A 1 221 ? 2.469 12.651 39.977 1.00 53.97 221 GLY A C 1
ATOM 1749 O O . GLY A 1 221 ? 3.284 11.978 40.596 1.00 53.97 221 GLY A O 1
ATOM 1750 N N . ARG A 1 222 ? 2.380 13.983 40.138 1.00 50.91 222 ARG A N 1
ATOM 1751 C CA . ARG A 1 222 ? 2.887 14.652 41.358 1.00 50.91 222 ARG A CA 1
ATOM 1752 C C . ARG A 1 222 ? 2.468 16.122 41.459 1.00 50.91 222 ARG A C 1
ATOM 1754 O O . ARG A 1 222 ? 3.049 16.953 40.777 1.00 50.91 222 ARG A O 1
ATOM 1761 N N . ALA A 1 223 ? 1.497 16.418 42.325 1.00 50.72 223 ALA A N 1
ATOM 1762 C CA . ALA A 1 223 ? 1.497 17.557 43.261 1.00 50.72 223 ALA A CA 1
ATOM 1763 C C . ALA A 1 223 ? 0.088 17.748 43.852 1.00 50.72 223 ALA A C 1
ATOM 1765 O O . ALA A 1 223 ? -0.642 18.665 43.493 1.00 50.72 223 ALA A O 1
ATOM 1766 N N . ALA A 1 224 ? -0.284 16.856 44.769 1.00 51.50 224 ALA A N 1
ATOM 1767 C CA . ALA A 1 224 ? -1.279 17.151 45.788 1.00 51.50 224 ALA A CA 1
ATOM 1768 C C . ALA A 1 224 ? -0.532 17.498 47.085 1.00 51.50 224 ALA A C 1
ATOM 1770 O O . ALA A 1 224 ? 0.350 16.744 47.493 1.00 51.50 224 ALA A O 1
ATOM 1771 N N . GLY A 1 225 ? -0.923 18.611 47.709 1.00 54.75 225 GLY A N 1
ATOM 1772 C CA . GLY A 1 225 ? -0.821 18.846 49.150 1.00 54.75 225 GLY A CA 1
ATOM 1773 C C . GLY A 1 225 ? 0.472 19.467 49.676 1.00 54.75 225 GLY A C 1
ATOM 1774 O O . GLY A 1 225 ? 1.448 18.759 49.871 1.00 54.75 225 GLY A O 1
ATOM 1775 N N . VAL A 1 226 ? 0.404 20.747 50.057 1.00 57.56 226 VAL A N 1
ATOM 1776 C CA . VAL A 1 226 ? 0.867 21.218 51.375 1.00 57.56 226 VAL A CA 1
ATOM 1777 C C . VAL A 1 226 ? -0.064 22.351 51.804 1.00 57.56 226 VAL A C 1
ATOM 1779 O O . VAL A 1 226 ? -0.073 23.415 51.194 1.00 57.56 226 VAL A O 1
ATOM 1782 N N . GLY A 1 227 ? -0.865 22.087 52.833 1.00 60.97 227 GLY A N 1
ATOM 1783 C CA . GLY A 1 227 ? -1.411 23.123 53.696 1.00 60.97 227 GLY A CA 1
ATOM 1784 C C . GLY A 1 227 ? -0.521 23.259 54.928 1.00 60.97 227 GLY A C 1
ATOM 1785 O O . GLY A 1 227 ? -0.121 22.243 55.499 1.00 60.97 227 GLY A O 1
ATOM 1786 N N . GLN A 1 228 ? -0.222 24.499 55.299 1.00 52.69 228 GLN A N 1
ATOM 1787 C CA . GLN A 1 228 ? -0.168 25.017 56.667 1.00 52.69 228 GLN A CA 1
ATOM 1788 C C . GLN A 1 228 ? -0.162 26.542 56.604 1.00 52.69 228 GLN A C 1
ATOM 1790 O O . GLN A 1 228 ? 0.554 27.078 55.729 1.00 52.69 228 GLN A O 1
#

Organism: Merluccius polli (NCBI:txid89951)

Foldseek 3Di:
DDDDDDDDDDDDDDDDDDDDDDDDDDDDDDDDDDDDDPPPPVVVLVVLVVVLVVLVVVLVVLLVVLVVLLVVLVVLLVDLVSLVVNVVSLVVSVVSVVVSVVSLVVSLVSDDPVVNVCCCVPPVVVSVVVSVVSSVVSVVSSVVSVVVPDPPPPPPPPPPDDDDDDDDDDDDDDDDDDDDDDDDDDDDPDDDDDDDDPPPPPPVPVVVVVVVVVVVVPPPDDDDDDDD